Protein AF-A0A521ZGX0-F1 (afdb_monomer)

pLDDT: mean 79.04, std 22.91, range [25.62, 98.75]

Solvent-accessible surface area (backbone atoms only — not comparable to full-atom values): 20876 Å² total; per-residue (Å²): 138,84,86,76,74,76,87,71,76,68,91,82,74,71,76,93,51,68,51,51,74,78,31,37,52,76,46,79,74,46,79,57,93,64,32,36,30,28,35,23,38,34,77,88,78,72,44,68,27,27,38,37,31,60,48,92,57,86,61,98,59,39,65,60,53,45,52,47,30,41,53,42,46,56,61,47,45,72,51,86,49,94,30,42,56,49,48,78,46,64,49,73,35,94,91,36,43,39,35,37,26,67,56,79,70,72,49,34,43,40,58,41,59,72,70,65,60,87,66,53,72,48,55,51,24,45,42,50,16,49,50,24,45,36,49,29,54,35,44,77,69,76,44,63,46,85,53,50,46,44,74,30,32,33,28,30,83,90,66,41,53,25,40,46,70,60,38,44,87,60,75,53,69,65,63,32,52,78,67,70,39,52,75,70,75,78,69,55,90,65,67,66,68,38,59,29,44,44,61,76,68,66,44,89,83,60,62,55,41,40,42,24,11,48,19,41,53,51,44,22,74,73,54,80,43,68,70,40,74,58,100,43,54,69,53,26,50,49,30,46,64,73,55,81,57,81,58,50,44,80,81,31,73,85,51,56,67,72,59,40,53,51,29,56,33,24,58,36,73,53,65,88,64,25,52,91,43,38,51,59,52,16,50,54,28,39,51,50,20,52,54,51,50,53,53,52,53,53,51,53,53,51,53,51,50,55,66,65,66,71,78,69,82,79,82,88,74,94,73,90,80,91,85,86,84,90,89,89,84,91,86,79,86,90,78,89,85,85,83,89,84,85,89,86,83,88,81,89,81,89,135

Secondary structure (DSSP, 8-state):
---PPP-PPPTT---S-SEETTEEEEEEEEE-SSEEEEEEEETTTTEEEEEEEE----STTHHHHHHHHHHHHHHHHT---TTBPPEEEEEEETTEEEEEEE---SEEHHHHHHTTPPPPHHHHHHHHHHHHHHHHHHHHTT---S---GGGEEEETTTEEEE---STTPPPHHHHHHTT--HHHHS-SS--TT--HHHHTTPPP-THHHHHHHHHHHHHHHHSS-SS--SSHHHHHHHHHHPPPPPHHHH-TTS-HHHHHHHHHHT-SSGGGS-SSHHHHHHHHHHHHHHHHHHHHHHHHHHHHHHHTTS----------------------------------------

Structure (mmCIF, N/CA/C/O backbone):
data_AF-A0A521ZGX0-F1
#
_entry.id   AF-A0A521ZGX0-F1
#
loop_
_atom_site.group_PDB
_atom_site.id
_atom_site.type_symbol
_atom_site.label_atom_id
_atom_site.label_alt_id
_atom_site.label_comp_id
_atom_site.label_asym_id
_atom_site.label_entity_id
_atom_site.label_seq_id
_atom_site.pdbx_PDB_ins_code
_atom_site.Cartn_x
_atom_site.Cartn_y
_atom_site.Cartn_z
_atom_site.occupancy
_atom_site.B_iso_or_equiv
_atom_site.auth_seq_id
_atom_site.auth_comp_id
_atom_site.auth_asym_id
_atom_site.auth_atom_id
_atom_site.pdbx_PDB_model_num
ATOM 1 N N . MET A 1 1 ? -9.527 32.530 0.928 1.00 34.41 1 MET A N 1
ATOM 2 C CA . MET A 1 1 ? -9.476 31.788 -0.352 1.00 34.41 1 MET A CA 1
ATOM 3 C C . MET A 1 1 ? -8.017 31.659 -0.756 1.00 34.41 1 MET A C 1
ATOM 5 O O . MET A 1 1 ? -7.506 32.547 -1.420 1.00 34.41 1 MET A O 1
ATOM 9 N N . HIS A 1 2 ? -7.335 30.603 -0.318 1.00 31.91 2 HIS A N 1
ATOM 10 C CA . HIS A 1 2 ? -6.034 30.236 -0.874 1.00 31.91 2 HIS A CA 1
ATOM 11 C C . HIS A 1 2 ? -6.272 29.059 -1.815 1.00 31.91 2 HIS A C 1
ATOM 13 O O . HIS A 1 2 ? -6.503 27.942 -1.369 1.00 31.91 2 HIS A O 1
ATOM 19 N N . LYS A 1 3 ? -6.311 29.340 -3.122 1.00 36.38 3 LYS A N 1
ATOM 20 C CA . LYS A 1 3 ? -6.054 28.321 -4.139 1.00 36.38 3 LYS A CA 1
ATOM 21 C C . LYS A 1 3 ? -4.552 28.067 -4.086 1.00 36.38 3 LYS A C 1
ATOM 23 O O . LYS A 1 3 ? -3.789 28.846 -4.641 1.00 36.38 3 LYS A O 1
ATOM 28 N N . THR A 1 4 ? -4.137 27.064 -3.331 1.00 36.84 4 THR A N 1
ATOM 29 C CA . THR A 1 4 ? -2.785 26.517 -3.427 1.00 36.84 4 THR A CA 1
ATOM 30 C C . THR A 1 4 ? -2.778 25.551 -4.599 1.00 36.84 4 THR A C 1
ATOM 32 O O . THR A 1 4 ? -3.573 24.615 -4.637 1.00 36.84 4 THR A O 1
ATOM 35 N N . GLU A 1 5 ? -1.963 25.887 -5.592 1.00 36.16 5 GLU A N 1
ATOM 36 C CA . GLU A 1 5 ? -1.770 25.152 -6.837 1.00 36.16 5 GLU A CA 1
ATOM 37 C C . GLU A 1 5 ? -1.415 23.684 -6.557 1.00 36.16 5 GLU A C 1
ATOM 39 O O . GLU A 1 5 ? -0.665 23.383 -5.625 1.00 36.16 5 GLU A O 1
ATOM 44 N N . GLU A 1 6 ? -1.967 22.773 -7.369 1.00 39.78 6 GLU A N 1
ATOM 45 C CA . GLU A 1 6 ? -1.433 21.415 -7.507 1.00 39.78 6 GLU A CA 1
ATOM 46 C C . GLU A 1 6 ? 0.085 21.510 -7.723 1.00 39.78 6 GLU A C 1
ATOM 48 O O . GLU A 1 6 ? 0.530 22.432 -8.414 1.00 39.78 6 GLU A O 1
ATOM 53 N N . PRO A 1 7 ? 0.904 20.597 -7.173 1.00 36.28 7 PRO A N 1
ATOM 54 C CA . PRO A 1 7 ? 2.322 20.595 -7.490 1.00 36.28 7 PRO A CA 1
ATOM 55 C C . PRO A 1 7 ? 2.462 20.352 -8.995 1.00 36.28 7 PRO A C 1
ATOM 57 O O . PRO A 1 7 ? 2.262 19.236 -9.476 1.00 36.28 7 PRO A O 1
ATOM 60 N N . ALA A 1 8 ? 2.756 21.418 -9.739 1.00 42.50 8 ALA A N 1
ATOM 61 C CA . ALA A 1 8 ? 3.063 21.335 -11.152 1.00 42.50 8 ALA A CA 1
ATOM 62 C C . ALA A 1 8 ? 4.236 20.363 -11.324 1.00 42.50 8 ALA A C 1
ATOM 64 O O . ALA A 1 8 ? 5.242 20.461 -10.615 1.00 42.50 8 ALA A O 1
ATOM 65 N N . LEU A 1 9 ? 4.086 19.404 -12.241 1.00 43.91 9 LEU A N 1
ATOM 66 C CA . LEU A 1 9 ? 5.196 18.568 -12.687 1.00 43.91 9 LEU A CA 1
ATOM 67 C C . LEU A 1 9 ? 6.339 19.494 -13.124 1.00 43.91 9 LEU A C 1
ATOM 69 O O . LEU A 1 9 ? 6.108 20.441 -13.876 1.00 43.91 9 LEU A O 1
ATOM 73 N N . ASP A 1 10 ? 7.546 19.237 -12.618 1.00 41.59 10 ASP A N 1
ATOM 74 C CA . ASP A 1 10 ? 8.741 20.008 -12.956 1.00 41.59 10 ASP A CA 1
ATOM 75 C C . ASP A 1 10 ? 8.907 20.055 -14.493 1.00 41.59 10 ASP A C 1
ATOM 77 O O . ASP A 1 10 ? 9.036 18.995 -15.119 1.00 41.59 10 ASP A O 1
ATOM 81 N N . PRO A 1 11 ? 8.896 21.248 -15.122 1.00 40.09 11 PRO A N 1
ATOM 82 C CA . PRO A 1 11 ? 8.986 21.405 -16.575 1.00 40.09 11 PRO A CA 1
ATOM 83 C C . PRO A 1 11 ? 10.313 20.908 -17.180 1.00 40.09 11 PRO A C 1
ATOM 85 O O . PRO A 1 11 ? 10.465 20.928 -18.401 1.00 40.09 11 PRO A O 1
ATOM 88 N N . ALA A 1 12 ? 11.270 20.453 -16.365 1.00 44.97 12 ALA A N 1
ATOM 89 C CA . ALA A 1 12 ? 12.548 19.912 -16.817 1.00 44.97 12 ALA A CA 1
ATOM 90 C C . ALA A 1 12 ? 12.533 18.420 -17.218 1.00 44.97 12 ALA A C 1
ATOM 92 O O . ALA A 1 12 ? 13.530 17.944 -17.765 1.00 44.97 12 ALA A O 1
ATOM 93 N N . PHE A 1 13 ? 11.452 17.661 -16.986 1.00 54.31 13 PHE A N 1
ATOM 94 C CA . PHE A 1 13 ? 11.439 16.222 -17.296 1.00 54.31 13 PHE A CA 1
ATOM 95 C C . PHE A 1 13 ? 10.809 15.902 -18.656 1.00 54.31 13 PHE A C 1
ATOM 97 O O . PHE A 1 13 ? 9.618 15.627 -18.792 1.00 54.31 13 PHE A O 1
ATOM 104 N N . VAL A 1 14 ? 11.664 15.921 -19.677 1.00 55.97 14 VAL A N 1
ATOM 105 C CA . VAL A 1 14 ? 11.350 15.493 -21.044 1.00 55.97 14 VAL A CA 1
ATOM 106 C C . VAL A 1 14 ? 11.263 13.966 -21.091 1.00 55.97 14 VAL A C 1
ATOM 108 O O . VAL A 1 14 ? 12.053 13.270 -20.449 1.00 55.97 14 VAL A O 1
ATOM 111 N N . ILE A 1 15 ? 10.312 13.432 -21.860 1.00 60.28 15 ILE A N 1
ATOM 112 C CA . ILE A 1 15 ? 10.281 12.001 -22.166 1.00 60.28 15 ILE A CA 1
ATOM 113 C C . ILE A 1 15 ? 11.593 11.672 -22.903 1.00 60.28 15 ILE A C 1
ATOM 115 O O . ILE A 1 15 ? 11.840 12.239 -23.965 1.00 60.28 15 ILE A O 1
ATOM 119 N N . PRO A 1 16 ? 12.467 10.802 -22.366 1.00 66.19 16 PRO A N 1
ATOM 120 C CA . PRO A 1 16 ? 13.802 10.603 -22.936 1.00 66.19 16 PRO A CA 1
ATOM 121 C C . PRO A 1 16 ? 13.774 9.930 -24.320 1.00 66.19 16 PRO A C 1
ATOM 123 O O . PRO A 1 16 ? 14.785 9.907 -25.015 1.00 66.19 16 PRO A O 1
ATOM 126 N N . THR A 1 17 ? 12.626 9.367 -24.705 1.00 73.06 17 THR A N 1
ATOM 127 C CA . THR A 1 17 ? 12.369 8.676 -25.970 1.00 73.06 17 THR A CA 1
ATOM 128 C C . THR A 1 17 ? 10.877 8.743 -26.294 1.00 73.06 17 THR A C 1
ATOM 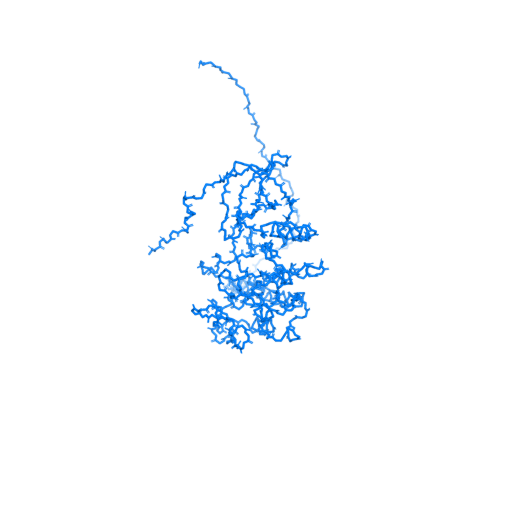130 O O . THR A 1 17 ? 10.051 8.657 -25.393 1.00 73.06 17 THR A O 1
ATOM 133 N N . ASP A 1 18 ? 10.500 8.811 -27.568 1.00 86.31 18 ASP A N 1
ATOM 134 C CA . ASP A 1 18 ? 9.084 8.800 -27.969 1.00 86.31 18 ASP A CA 1
ATOM 135 C C . ASP A 1 18 ? 8.427 7.413 -27.807 1.00 86.31 18 ASP A C 1
ATOM 137 O O . ASP A 1 18 ? 7.207 7.268 -27.917 1.00 86.31 18 ASP A O 1
ATOM 141 N N . ARG A 1 19 ? 9.221 6.355 -27.576 1.00 91.44 19 ARG A N 1
ATOM 142 C CA . ARG A 1 19 ? 8.727 4.976 -27.448 1.00 91.44 19 ARG A CA 1
ATOM 143 C C . ARG A 1 19 ? 9.596 4.092 -26.560 1.00 91.44 19 ARG A C 1
ATOM 145 O O . ARG A 1 19 ? 10.800 4.316 -26.447 1.00 91.44 19 ARG A O 1
ATOM 152 N N . ILE A 1 20 ? 8.985 3.038 -26.024 1.00 91.62 20 ILE A N 1
ATOM 153 C CA . ILE A 1 20 ? 9.672 1.887 -25.425 1.00 91.62 20 ILE A CA 1
ATOM 154 C C . ILE A 1 20 ? 9.053 0.613 -25.996 1.00 91.62 20 ILE A C 1
ATOM 156 O O . ILE A 1 20 ? 7.866 0.337 -25.801 1.00 91.62 20 ILE A O 1
ATOM 160 N N . GLY A 1 21 ? 9.850 -0.171 -26.718 1.00 91.44 21 GLY A N 1
ATOM 161 C CA . GLY A 1 21 ? 9.371 -1.317 -27.476 1.00 91.44 21 GLY A CA 1
ATOM 162 C C . GLY A 1 21 ? 8.288 -0.888 -28.467 1.00 91.44 21 GLY A C 1
ATOM 163 O O . GLY A 1 21 ? 8.526 -0.065 -29.352 1.00 91.44 21 GLY A O 1
ATOM 164 N N . ARG A 1 22 ? 7.078 -1.438 -28.312 1.00 93.31 22 ARG A N 1
ATOM 165 C CA . ARG A 1 22 ? 5.922 -1.064 -29.144 1.00 93.31 22 ARG A CA 1
ATOM 166 C C . ARG A 1 22 ? 5.112 0.118 -28.605 1.00 93.31 22 ARG A C 1
ATOM 168 O O . ARG A 1 22 ? 4.268 0.636 -29.329 1.00 93.31 22 ARG A O 1
ATOM 175 N N . TYR A 1 23 ? 5.334 0.514 -27.356 1.00 96.50 23 TYR A N 1
ATOM 176 C CA . TYR A 1 23 ? 4.506 1.495 -26.663 1.00 96.50 23 TYR A CA 1
ATOM 177 C C . TYR A 1 23 ? 4.960 2.914 -26.989 1.00 96.50 23 TYR A C 1
ATOM 179 O O . TYR A 1 23 ? 6.137 3.238 -26.827 1.00 96.50 23 TYR A O 1
ATOM 187 N N . GLN A 1 24 ? 4.029 3.756 -27.431 1.00 96.00 24 GLN A N 1
ATOM 188 C CA . GLN A 1 24 ? 4.288 5.164 -27.747 1.00 96.00 24 GLN A CA 1
ATOM 189 C C . GLN A 1 24 ? 4.070 6.003 -26.491 1.00 96.00 24 GLN A C 1
ATOM 191 O O . GLN A 1 24 ? 2.954 6.030 -25.978 1.00 96.00 24 GLN A O 1
ATOM 196 N N . LEU A 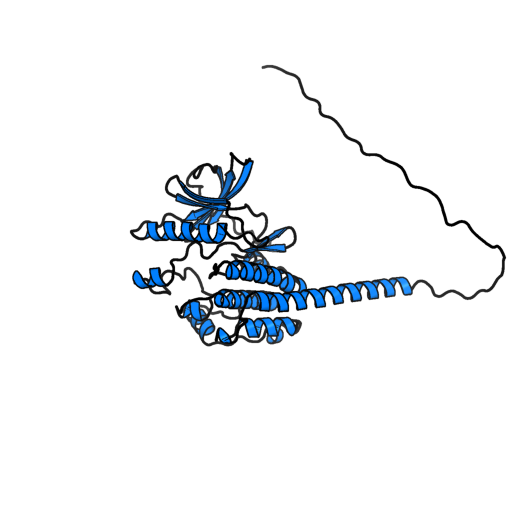1 25 ? 5.112 6.654 -25.974 1.00 94.81 25 LEU A N 1
ATOM 197 C CA . LEU A 1 25 ? 5.022 7.421 -24.730 1.00 94.81 25 LEU A CA 1
ATOM 198 C C . LEU A 1 25 ? 4.338 8.769 -24.990 1.00 94.81 25 LEU A C 1
ATOM 200 O O . LEU A 1 25 ? 4.698 9.487 -25.916 1.00 94.81 25 LEU A O 1
ATOM 204 N N . THR A 1 26 ? 3.351 9.117 -24.167 1.00 92.75 26 THR A N 1
ATOM 205 C CA . THR A 1 26 ? 2.499 10.302 -24.369 1.00 92.75 26 THR A CA 1
ATOM 206 C C . THR A 1 26 ? 2.722 11.368 -23.301 1.00 92.75 26 THR A C 1
ATOM 208 O O . THR A 1 26 ? 2.748 12.556 -23.611 1.00 92.75 26 THR A O 1
ATOM 211 N N . SER A 1 27 ? 2.888 10.973 -22.036 1.00 91.44 27 SER A N 1
ATOM 212 C CA . SER A 1 27 ? 3.157 11.904 -20.933 1.00 91.44 27 SER A CA 1
ATOM 213 C C . SER A 1 27 ? 3.799 11.200 -19.737 1.00 91.44 27 SER A C 1
ATOM 215 O O . SER A 1 27 ? 3.778 9.975 -19.629 1.00 91.44 27 SER A O 1
ATOM 217 N N . VAL A 1 28 ? 4.384 11.971 -18.819 1.00 91.12 28 VAL A N 1
ATOM 218 C CA . VAL A 1 28 ? 4.896 11.456 -17.541 1.00 91.12 28 VAL A CA 1
ATOM 219 C C . VAL A 1 28 ? 3.754 11.435 -16.523 1.00 91.12 28 VAL A C 1
ATOM 221 O O . VAL A 1 28 ? 3.137 12.465 -16.267 1.00 91.12 28 VAL A O 1
ATOM 224 N N . LEU A 1 29 ? 3.482 10.271 -15.930 1.00 88.62 29 LEU A N 1
ATOM 225 C CA . LEU A 1 29 ? 2.493 10.098 -14.855 1.00 88.62 29 LEU A CA 1
ATOM 226 C C . LEU A 1 29 ? 3.117 10.258 -13.466 1.00 88.62 29 LEU A C 1
ATOM 228 O O . LEU A 1 29 ? 2.445 10.675 -12.526 1.00 88.62 29 LEU A O 1
ATOM 232 N N . GLY A 1 30 ? 4.397 9.917 -13.318 1.00 83.50 30 GLY A N 1
ATOM 233 C CA . GLY A 1 30 ? 5.113 10.072 -12.059 1.00 83.50 30 GLY A CA 1
ATOM 234 C C . GLY A 1 30 ? 6.607 9.815 -12.196 1.00 83.50 30 GLY A C 1
ATOM 235 O O . GLY A 1 30 ? 7.043 9.026 -13.030 1.00 83.50 30 GLY A O 1
ATOM 236 N N . HIS A 1 31 ? 7.390 10.469 -11.345 1.00 80.38 31 HIS A N 1
ATOM 237 C CA . HIS A 1 31 ? 8.837 10.309 -11.280 1.00 80.38 31 HIS A CA 1
ATOM 238 C C . HIS A 1 31 ? 9.263 10.124 -9.823 1.00 80.38 31 HIS A C 1
ATOM 240 O O . HIS A 1 31 ? 8.910 10.919 -8.952 1.00 80.38 31 HIS A O 1
ATOM 246 N N . GLY A 1 32 ? 9.991 9.046 -9.548 1.00 70.88 32 GLY A N 1
ATOM 247 C CA . GLY A 1 32 ? 10.611 8.774 -8.256 1.00 70.88 32 GLY A CA 1
ATOM 248 C C . GLY A 1 32 ? 12.122 8.640 -8.398 1.00 70.88 32 GLY A C 1
ATOM 249 O O . GLY A 1 32 ? 12.651 8.672 -9.500 1.00 70.88 32 GLY A O 1
ATOM 250 N N . SER A 1 33 ? 12.827 8.429 -7.286 1.00 66.12 33 SER A N 1
ATOM 251 C CA . SER A 1 33 ? 14.285 8.239 -7.295 1.00 66.12 33 SER A CA 1
ATOM 252 C C . SER A 1 33 ? 14.723 7.031 -8.131 1.00 66.12 33 SER A C 1
ATOM 254 O O . SER A 1 33 ? 15.705 7.104 -8.865 1.00 66.12 33 SER A O 1
ATOM 256 N N . MET A 1 34 ? 13.982 5.924 -8.039 1.00 71.38 34 MET A N 1
ATOM 257 C CA . MET A 1 34 ? 14.344 4.645 -8.661 1.00 71.38 34 MET A CA 1
ATOM 258 C C . MET A 1 34 ? 13.653 4.378 -9.997 1.00 71.38 34 MET A C 1
ATOM 260 O O . MET A 1 34 ? 14.155 3.583 -10.786 1.00 71.38 34 MET A O 1
ATOM 264 N N . ALA A 1 35 ? 12.496 4.987 -10.243 1.00 80.56 35 ALA A N 1
ATOM 265 C CA . ALA A 1 35 ? 11.659 4.640 -11.381 1.00 80.56 35 ALA A CA 1
ATOM 266 C C . ALA A 1 35 ? 10.853 5.833 -11.887 1.00 80.56 35 ALA A C 1
ATOM 268 O O . ALA A 1 35 ? 10.471 6.713 -11.112 1.00 80.56 35 ALA A O 1
ATOM 269 N N . SER A 1 36 ? 10.538 5.793 -13.175 1.00 86.94 36 SER A N 1
ATOM 270 C CA . SER A 1 36 ? 9.614 6.706 -13.840 1.00 86.94 36 SER A CA 1
ATOM 271 C C . SER A 1 36 ? 8.402 5.934 -14.346 1.00 86.94 36 SER A C 1
ATOM 273 O O . SER A 1 36 ? 8.508 4.760 -14.697 1.00 86.94 36 SER A O 1
ATOM 275 N N . VAL A 1 37 ? 7.240 6.581 -14.362 1.00 90.94 37 VAL A N 1
ATOM 276 C CA . VAL A 1 37 ? 5.988 6.031 -14.885 1.00 90.94 37 VAL A CA 1
ATOM 277 C C . VAL A 1 37 ? 5.457 6.976 -15.952 1.00 90.94 37 VAL A C 1
ATOM 279 O O . VAL A 1 37 ? 5.307 8.173 -15.709 1.00 90.94 37 VAL A O 1
ATOM 282 N N . TYR A 1 38 ? 5.147 6.427 -17.119 1.00 94.06 38 TYR A N 1
ATOM 283 C CA . TYR A 1 38 ? 4.672 7.150 -18.292 1.00 94.06 38 TYR A CA 1
ATOM 284 C C . TYR A 1 38 ? 3.288 6.650 -18.697 1.00 94.06 38 TYR A C 1
ATOM 286 O O . TYR A 1 38 ? 3.004 5.457 -18.589 1.00 94.06 38 TYR A O 1
ATOM 294 N N . LEU A 1 39 ? 2.443 7.547 -19.193 1.00 95.88 39 LEU A N 1
ATOM 295 C CA . LEU A 1 39 ? 1.285 7.189 -19.999 1.00 95.88 39 LEU A CA 1
ATOM 296 C C . LEU A 1 39 ? 1.797 6.834 -21.388 1.00 95.88 39 LEU A C 1
ATOM 298 O O . LEU A 1 39 ? 2.613 7.570 -21.948 1.00 95.88 39 LEU A O 1
ATOM 302 N N . ALA A 1 40 ? 1.323 5.727 -21.937 1.00 96.81 40 ALA A N 1
ATOM 303 C CA . ALA A 1 40 ? 1.670 5.308 -23.280 1.00 96.81 40 ALA A CA 1
ATOM 304 C C . ALA A 1 40 ? 0.478 4.677 -23.992 1.00 96.81 40 ALA A C 1
ATOM 306 O O . ALA A 1 40 ? -0.430 4.151 -23.352 1.00 96.81 40 ALA A O 1
ATOM 307 N N . HIS A 1 41 ? 0.533 4.658 -25.316 1.00 97.56 41 HIS A N 1
ATOM 308 C CA . HIS A 1 41 ? -0.440 3.984 -26.162 1.00 97.56 41 HIS A CA 1
ATOM 309 C C . HIS A 1 41 ? 0.141 2.669 -26.710 1.00 97.56 41 HIS A C 1
ATOM 311 O O . HIS A 1 41 ? 1.265 2.647 -27.223 1.00 97.56 41 HIS A O 1
ATOM 317 N N . ASP A 1 42 ? -0.606 1.564 -26.591 1.00 97.25 42 ASP A N 1
ATOM 318 C CA . ASP A 1 42 ? -0.305 0.273 -27.225 1.00 97.25 42 ASP A CA 1
ATOM 319 C C . ASP A 1 42 ? -0.995 0.208 -28.601 1.00 97.25 42 ASP A C 1
ATOM 321 O O . ASP A 1 42 ? -2.193 -0.081 -28.654 1.00 97.25 42 ASP A O 1
ATOM 325 N N . PRO A 1 43 ? -0.275 0.421 -29.721 1.00 95.75 43 PRO A N 1
ATOM 326 C CA . PRO A 1 43 ? -0.885 0.486 -31.050 1.00 95.75 43 PRO A CA 1
ATOM 327 C C . PRO A 1 43 ? -1.385 -0.873 -31.559 1.00 95.75 43 PRO A C 1
ATOM 329 O O . PRO A 1 43 ? -2.102 -0.927 -32.553 1.00 95.75 43 PRO A O 1
ATOM 332 N N . VAL A 1 44 ? -0.990 -1.984 -30.922 1.00 95.50 44 VAL A N 1
ATOM 333 C CA . VAL A 1 44 ? -1.434 -3.332 -31.320 1.00 95.50 44 VAL A CA 1
ATOM 334 C C . VAL A 1 44 ? -2.810 -3.645 -30.742 1.00 95.50 44 VAL A C 1
ATOM 336 O O . VAL A 1 44 ? -3.628 -4.277 -31.405 1.00 95.50 44 VAL A O 1
ATOM 339 N N . LEU A 1 45 ? -3.052 -3.226 -29.499 1.00 95.69 45 LEU A N 1
ATOM 340 C CA . LEU A 1 45 ? -4.308 -3.468 -28.785 1.00 95.69 45 LEU A CA 1
ATOM 341 C C . LEU A 1 45 ? -5.230 -2.242 -28.749 1.00 95.69 45 LEU A C 1
ATOM 343 O O . LEU A 1 45 ? -6.314 -2.348 -28.181 1.00 95.69 45 LEU A O 1
ATOM 347 N N . ASP A 1 46 ? -4.791 -1.122 -29.327 1.00 96.31 46 ASP A N 1
ATOM 348 C CA . ASP A 1 46 ? -5.498 0.161 -29.390 1.00 96.31 46 ASP A CA 1
ATOM 349 C C . ASP A 1 46 ? -6.018 0.611 -28.016 1.00 96.31 46 ASP A C 1
ATOM 351 O O . ASP A 1 46 ? -7.217 0.749 -27.768 1.00 96.31 46 ASP A O 1
ATOM 355 N N . ARG A 1 47 ? -5.093 0.747 -27.058 1.00 96.62 47 ARG A N 1
ATOM 356 C CA . ARG A 1 47 ? -5.423 1.126 -25.677 1.00 96.62 47 ARG A CA 1
ATOM 357 C C . ARG A 1 47 ? -4.298 1.876 -24.987 1.00 96.62 47 ARG A C 1
ATOM 359 O O . ARG A 1 47 ? -3.122 1.643 -25.264 1.00 96.62 47 ARG A O 1
ATOM 366 N N . ASP A 1 48 ? -4.673 2.663 -23.991 1.00 97.69 48 ASP A N 1
ATOM 367 C CA . ASP A 1 48 ? -3.720 3.319 -23.106 1.00 97.69 48 ASP A CA 1
ATOM 368 C C . ASP A 1 48 ? -3.230 2.376 -22.000 1.00 97.69 48 ASP A C 1
ATOM 370 O O . ASP A 1 48 ? -3.972 1.554 -21.448 1.00 97.69 48 ASP A O 1
ATOM 374 N N . VAL A 1 49 ? -1.948 2.505 -21.672 1.00 97.50 49 VAL A N 1
ATOM 375 C CA . VAL A 1 49 ? -1.236 1.731 -20.655 1.00 97.50 49 VAL A CA 1
ATOM 376 C C . VAL A 1 49 ? -0.328 2.645 -19.837 1.00 97.50 49 VAL A C 1
ATOM 378 O O . VAL A 1 49 ? 0.087 3.712 -20.288 1.00 97.50 49 VAL A O 1
ATOM 381 N N . ALA A 1 50 ? 0.013 2.212 -18.627 1.00 96.00 50 ALA A N 1
ATOM 382 C CA . ALA A 1 50 ? 1.097 2.816 -17.866 1.00 96.00 50 ALA A CA 1
ATOM 383 C C . ALA A 1 50 ? 2.384 2.010 -18.087 1.00 96.00 50 ALA A C 1
ATOM 385 O O . ALA A 1 50 ? 2.390 0.788 -17.924 1.00 96.00 50 ALA A O 1
ATOM 386 N N . ILE A 1 51 ? 3.475 2.689 -18.440 1.00 94.94 51 ILE A N 1
ATOM 387 C CA . ILE A 1 51 ? 4.809 2.102 -18.593 1.00 94.94 51 ILE A CA 1
ATOM 388 C C . ILE A 1 51 ? 5.676 2.563 -17.434 1.00 94.94 51 ILE A C 1
ATOM 390 O O . ILE A 1 51 ? 5.981 3.747 -17.319 1.00 94.94 51 ILE A O 1
ATOM 394 N N . LYS A 1 52 ? 6.096 1.629 -16.583 1.00 92.00 52 LYS A N 1
ATOM 395 C CA . LYS A 1 52 ? 7.073 1.891 -15.525 1.00 92.00 52 LYS A CA 1
ATOM 396 C C . LYS A 1 52 ? 8.457 1.457 -15.981 1.00 92.00 52 LYS A C 1
ATOM 398 O O . LYS A 1 52 ? 8.612 0.325 -16.430 1.00 92.00 52 LYS A O 1
ATOM 403 N N . THR A 1 53 ? 9.454 2.316 -15.822 1.00 89.56 53 THR A N 1
ATOM 404 C CA . THR A 1 53 ? 10.864 2.017 -16.101 1.00 89.56 53 THR A CA 1
ATOM 405 C C . THR A 1 53 ? 11.724 2.304 -14.886 1.00 89.56 53 THR A C 1
ATOM 407 O O . THR A 1 53 ? 11.383 3.153 -14.062 1.00 89.56 53 THR A O 1
ATOM 410 N N . LEU A 1 54 ? 12.858 1.617 -14.774 1.00 83.44 54 LEU A N 1
ATOM 411 C CA . LEU A 1 54 ? 13.903 2.035 -13.845 1.00 83.44 54 LEU A CA 1
ATOM 412 C C . LEU A 1 54 ? 14.609 3.277 -14.392 1.00 83.44 54 LEU A C 1
ATOM 414 O O . LEU A 1 54 ? 14.892 3.369 -15.589 1.00 83.44 54 LEU A O 1
ATOM 418 N N . ASN A 1 55 ? 14.923 4.217 -13.506 1.00 75.12 55 ASN A N 1
ATOM 419 C CA . ASN A 1 55 ? 15.783 5.332 -13.872 1.00 75.12 55 ASN A CA 1
ATOM 420 C C . ASN A 1 55 ? 17.199 4.801 -14.157 1.00 75.12 55 ASN A C 1
ATOM 422 O O . ASN A 1 55 ? 17.641 3.881 -13.461 1.00 75.12 55 ASN A O 1
ATOM 426 N N . PRO A 1 56 ? 17.936 5.371 -15.127 1.00 64.06 56 PRO A N 1
ATOM 427 C CA . PRO A 1 56 ? 19.300 4.948 -15.424 1.00 64.06 56 PRO A CA 1
ATOM 428 C C . PRO A 1 56 ? 20.223 5.214 -14.223 1.00 64.06 56 PRO A C 1
ATOM 430 O O . PRO A 1 56 ? 20.751 6.307 -14.039 1.00 64.06 56 PRO A O 1
ATOM 433 N N . GLY A 1 57 ? 20.409 4.207 -13.374 1.00 58.69 57 GLY A N 1
ATOM 434 C CA . GLY A 1 57 ? 21.377 4.225 -12.286 1.00 58.69 57 GLY A CA 1
ATOM 435 C C . GLY A 1 57 ? 22.676 3.619 -12.786 1.00 58.69 57 GLY A C 1
ATOM 436 O O . GLY A 1 57 ? 22.866 2.412 -12.682 1.00 58.69 57 GLY A O 1
ATOM 437 N N . GLY A 1 58 ? 23.553 4.424 -13.387 1.00 55.53 58 GLY A N 1
ATOM 438 C CA . GLY A 1 58 ? 24.864 3.942 -13.826 1.00 55.53 58 GLY A CA 1
ATOM 439 C C . GLY A 1 58 ? 25.606 3.229 -12.687 1.00 55.53 58 GLY A C 1
ATOM 440 O O . GLY A 1 58 ? 25.632 3.711 -11.557 1.00 55.53 58 GLY A O 1
ATOM 441 N N . GLY A 1 59 ? 26.202 2.067 -12.965 1.00 64.88 59 GLY A N 1
ATOM 442 C CA . GLY A 1 59 ? 26.979 1.318 -11.975 1.00 64.88 59 GLY A CA 1
ATOM 443 C C . GLY A 1 59 ? 26.989 -0.190 -12.211 1.00 64.88 59 GLY A C 1
ATOM 444 O O . GLY A 1 59 ? 26.176 -0.731 -12.955 1.00 64.88 59 GLY A O 1
ATOM 445 N N . LYS A 1 60 ? 27.905 -0.893 -11.533 1.00 64.19 60 LYS A N 1
ATOM 446 C CA . LYS A 1 60 ? 28.084 -2.353 -11.671 1.00 64.19 60 LYS A CA 1
ATOM 447 C C . LYS A 1 60 ? 26.863 -3.177 -11.230 1.00 64.19 60 LYS A C 1
ATOM 449 O O . LYS A 1 60 ? 26.765 -4.340 -11.599 1.00 64.19 60 LYS A O 1
ATOM 454 N N . LEU A 1 61 ? 25.951 -2.588 -10.449 1.00 66.75 61 LEU A N 1
ATOM 455 C CA . LEU A 1 61 ? 24.774 -3.265 -9.890 1.00 66.75 61 LEU A CA 1
ATOM 456 C C . LEU A 1 61 ? 23.481 -3.020 -10.687 1.00 66.75 61 LEU A C 1
ATOM 458 O O . LEU A 1 61 ? 22.467 -3.629 -10.362 1.00 66.75 61 LEU A O 1
ATOM 462 N N . ALA A 1 62 ? 23.496 -2.175 -11.725 1.00 72.44 62 ALA A N 1
ATOM 463 C CA . ALA A 1 62 ? 22.296 -1.802 -12.484 1.00 72.44 62 ALA A CA 1
ATOM 464 C C . ALA A 1 62 ? 21.529 -3.023 -13.023 1.00 72.44 62 ALA A C 1
ATOM 466 O O . ALA A 1 62 ? 20.314 -3.123 -12.861 1.00 72.44 62 ALA A O 1
ATOM 467 N N . HIS A 1 63 ? 22.250 -4.011 -13.561 1.00 77.19 63 HIS A N 1
ATOM 468 C CA . HIS A 1 63 ? 21.652 -5.241 -14.081 1.00 77.19 63 HIS A CA 1
ATOM 469 C C . HIS A 1 63 ? 20.902 -6.058 -13.021 1.00 77.19 63 HIS A C 1
ATOM 471 O O . HIS A 1 63 ? 19.859 -6.627 -13.332 1.00 77.19 63 HIS A O 1
ATOM 477 N N . LEU A 1 64 ? 21.366 -6.070 -11.766 1.00 74.56 64 LEU A N 1
ATOM 478 C CA . LEU A 1 64 ? 20.672 -6.772 -10.681 1.00 74.56 64 LEU A CA 1
ATOM 479 C C . LEU A 1 64 ? 19.343 -6.094 -10.336 1.00 74.56 64 LEU A C 1
ATOM 481 O O . LEU A 1 64 ? 18.361 -6.774 -10.042 1.00 74.56 64 LEU A O 1
ATOM 485 N N . PHE A 1 65 ? 19.283 -4.760 -10.384 1.00 75.50 65 PHE A N 1
ATOM 486 C CA . PHE A 1 65 ? 18.023 -4.036 -10.202 1.00 75.50 65 PHE A CA 1
ATOM 487 C C . PHE A 1 65 ? 17.051 -4.317 -11.350 1.00 75.50 65 PHE A C 1
ATOM 489 O O . PHE A 1 65 ? 15.883 -4.588 -11.091 1.00 75.50 65 PHE A O 1
ATOM 496 N N . GLU A 1 66 ? 17.525 -4.328 -12.599 1.00 82.38 66 GLU A N 1
ATOM 497 C CA . GLU A 1 66 ? 16.699 -4.667 -13.767 1.00 82.38 66 GLU A CA 1
ATOM 498 C C . GLU A 1 66 ? 16.132 -6.090 -13.700 1.00 82.38 66 GLU A C 1
ATOM 500 O O . GLU A 1 66 ? 14.957 -6.308 -13.997 1.00 82.38 66 GLU A O 1
ATOM 505 N N . GLU A 1 67 ? 16.955 -7.071 -13.327 1.00 82.12 67 GLU A N 1
ATOM 506 C CA . GLU A 1 67 ? 16.522 -8.465 -13.209 1.00 82.12 67 GLU A CA 1
ATOM 507 C C . GLU A 1 67 ? 15.491 -8.644 -12.098 1.00 82.12 67 GLU A C 1
ATOM 509 O O . GLU A 1 67 ? 14.467 -9.293 -12.317 1.00 82.12 67 GLU A O 1
ATOM 514 N N . ASN A 1 68 ? 15.711 -8.029 -10.934 1.00 78.69 68 ASN A N 1
ATOM 515 C CA . ASN A 1 68 ? 14.743 -8.062 -9.840 1.00 78.69 68 ASN A CA 1
ATOM 516 C C . ASN A 1 68 ? 13.436 -7.360 -10.218 1.00 78.69 68 ASN A C 1
ATOM 518 O O . ASN A 1 68 ? 12.367 -7.919 -9.986 1.00 78.69 68 ASN A O 1
ATOM 522 N N . PHE A 1 69 ? 13.516 -6.210 -10.888 1.00 84.12 69 PHE A N 1
ATOM 523 C CA . PHE A 1 69 ? 12.356 -5.474 -11.386 1.00 84.12 69 PHE A CA 1
ATOM 524 C C . PHE A 1 69 ? 11.489 -6.330 -12.320 1.00 84.12 69 PHE A C 1
ATOM 526 O O . PHE A 1 69 ? 10.274 -6.416 -12.141 1.00 84.12 69 PHE A O 1
ATOM 533 N N . ILE A 1 70 ? 12.104 -7.054 -13.261 1.00 86.94 70 ILE A N 1
ATOM 534 C CA . ILE A 1 70 ? 11.384 -7.967 -14.164 1.00 86.94 70 ILE A CA 1
ATOM 535 C C . ILE A 1 70 ? 10.863 -9.207 -13.421 1.00 86.94 70 ILE A C 1
ATOM 537 O O . ILE A 1 70 ? 9.740 -9.651 -13.670 1.00 86.94 70 ILE A O 1
ATOM 541 N N . ASN A 1 71 ? 11.651 -9.797 -12.520 1.00 84.31 71 ASN A N 1
ATOM 542 C CA . ASN A 1 71 ? 11.246 -10.993 -11.778 1.00 84.31 71 ASN A CA 1
ATOM 543 C C . ASN A 1 71 ? 10.060 -10.724 -10.856 1.00 84.31 71 ASN A C 1
ATOM 545 O O . ASN A 1 71 ? 9.150 -11.551 -10.761 1.00 84.31 71 ASN A O 1
ATOM 549 N N . GLU A 1 72 ? 10.030 -9.562 -10.222 1.00 81.25 72 GLU A N 1
ATOM 550 C CA . GLU A 1 72 ? 8.917 -9.186 -9.373 1.00 81.25 72 GLU A CA 1
ATOM 551 C C . GLU A 1 72 ? 7.669 -8.845 -10.195 1.00 81.25 72 GLU A C 1
ATOM 553 O O . GLU A 1 72 ? 6.576 -9.316 -9.876 1.00 81.25 72 GLU A O 1
ATOM 558 N N . ALA A 1 73 ? 7.833 -8.171 -11.338 1.00 88.06 73 ALA A N 1
ATOM 559 C CA . ALA A 1 73 ? 6.742 -7.977 -12.288 1.00 88.06 73 ALA A CA 1
ATOM 560 C C . ALA A 1 73 ? 6.117 -9.309 -12.723 1.00 88.06 73 ALA A C 1
ATOM 562 O O . ALA A 1 73 ? 4.898 -9.441 -12.766 1.00 88.06 73 ALA A O 1
ATOM 563 N N . ARG A 1 74 ? 6.935 -10.338 -12.983 1.00 87.69 74 ARG A N 1
ATOM 564 C CA . ARG A 1 74 ? 6.450 -11.691 -13.309 1.00 87.69 74 ARG A CA 1
ATOM 565 C C . ARG A 1 74 ? 5.696 -12.342 -12.155 1.00 87.69 74 ARG A C 1
ATOM 567 O O . ARG A 1 74 ? 4.778 -13.119 -12.409 1.00 87.69 74 ARG A O 1
ATOM 574 N N . ALA A 1 75 ? 6.092 -12.087 -10.908 1.00 86.50 75 ALA A N 1
ATOM 575 C CA . ALA A 1 75 ? 5.375 -12.601 -9.745 1.00 86.50 75 ALA A CA 1
ATOM 576 C C . ALA A 1 75 ? 3.971 -11.998 -9.647 1.00 86.50 75 ALA A C 1
ATOM 578 O O . ALA A 1 75 ? 2.998 -12.720 -9.440 1.00 86.50 75 ALA A O 1
ATOM 579 N N . VAL A 1 76 ? 3.874 -10.695 -9.892 1.00 88.75 76 VAL A N 1
ATOM 580 C CA . VAL A 1 76 ? 2.632 -9.922 -9.820 1.00 88.75 76 VAL A CA 1
ATOM 581 C C . VAL A 1 76 ? 1.739 -10.164 -11.035 1.00 88.75 76 VAL A C 1
ATOM 583 O O . VAL A 1 76 ? 0.529 -10.248 -10.881 1.00 88.75 76 VAL A O 1
ATOM 586 N N . ALA A 1 77 ? 2.305 -10.371 -12.226 1.00 90.50 77 ALA A N 1
ATOM 587 C CA . ALA A 1 77 ? 1.554 -10.667 -13.450 1.00 90.50 77 ALA A CA 1
ATOM 588 C C . ALA A 1 77 ? 0.732 -11.966 -13.371 1.00 90.50 77 ALA A C 1
ATOM 590 O O . ALA A 1 77 ? -0.213 -12.150 -14.134 1.00 90.50 77 ALA A O 1
ATOM 591 N N . ARG A 1 78 ? 1.070 -12.874 -12.443 1.00 89.44 78 ARG A N 1
ATOM 592 C CA . ARG A 1 78 ? 0.272 -14.080 -12.163 1.00 89.44 78 ARG A CA 1
ATOM 593 C C . ARG A 1 78 ? -0.965 -13.795 -11.311 1.00 89.44 78 ARG A C 1
ATOM 595 O O . ARG A 1 78 ? -1.846 -14.647 -11.227 1.00 89.44 78 ARG A O 1
ATOM 602 N N . LEU A 1 79 ? -1.029 -12.634 -10.665 1.00 92.56 79 LEU A N 1
ATOM 603 C CA . LEU A 1 79 ? -2.148 -12.242 -9.823 1.00 92.56 79 LEU A CA 1
ATOM 604 C C . LEU A 1 79 ? -3.256 -11.649 -10.692 1.00 92.56 79 LEU A C 1
ATOM 606 O O . LEU A 1 79 ? -3.045 -10.678 -11.413 1.00 92.56 79 LEU A O 1
ATOM 610 N N . ASN A 1 80 ? -4.463 -12.201 -10.579 1.00 92.94 80 ASN A N 1
ATOM 611 C CA . ASN A 1 80 ? -5.652 -11.639 -11.208 1.00 92.94 80 ASN A CA 1
ATOM 612 C C . ASN A 1 80 ? -6.710 -11.371 -10.137 1.00 92.94 80 ASN A C 1
ATOM 614 O O . ASN A 1 80 ? -7.467 -12.263 -9.746 1.00 92.94 80 ASN A O 1
ATOM 618 N N . TYR A 1 81 ? -6.737 -10.136 -9.638 1.00 96.00 81 TYR A N 1
ATOM 619 C CA . TYR A 1 81 ? -7.664 -9.724 -8.592 1.00 96.00 81 TYR A CA 1
ATOM 620 C C . TYR A 1 81 ? -8.150 -8.284 -8.814 1.00 96.00 81 TYR A C 1
ATOM 622 O O . TYR A 1 81 ? -7.333 -7.417 -9.124 1.00 96.00 81 TYR A O 1
ATOM 630 N N . PRO A 1 82 ? -9.445 -7.965 -8.599 1.00 93.88 82 PRO A N 1
ATOM 631 C CA . PRO A 1 82 ? -10.004 -6.646 -8.924 1.00 93.88 82 PRO A CA 1
ATOM 632 C C . PRO A 1 82 ? -9.288 -5.449 -8.280 1.00 93.88 82 PRO A C 1
ATOM 634 O O . PRO A 1 82 ? -9.294 -4.349 -8.833 1.00 93.88 82 PRO A O 1
ATOM 637 N N . ASN A 1 83 ? -8.703 -5.660 -7.100 1.00 96.75 83 ASN A N 1
ATOM 638 C CA . ASN A 1 83 ? -8.032 -4.640 -6.295 1.00 96.75 83 ASN A CA 1
ATOM 639 C C . ASN A 1 83 ? -6.496 -4.722 -6.373 1.00 96.75 83 ASN A C 1
ATOM 641 O O . ASN A 1 83 ? -5.818 -4.133 -5.537 1.00 96.75 83 ASN A O 1
ATOM 645 N N . ILE A 1 84 ? -5.948 -5.433 -7.361 1.00 96.12 84 ILE A N 1
ATOM 646 C CA . ILE A 1 84 ? -4.521 -5.449 -7.708 1.00 96.12 84 ILE A CA 1
ATOM 647 C C . ILE A 1 84 ? -4.377 -4.872 -9.123 1.00 96.12 84 ILE A C 1
ATOM 649 O O . ILE A 1 84 ? -5.301 -4.979 -9.938 1.00 96.12 84 ILE A O 1
ATOM 653 N N . VAL A 1 85 ? -3.268 -4.186 -9.392 1.00 94.81 85 VAL A N 1
ATOM 654 C CA . VAL A 1 85 ? -2.935 -3.715 -10.741 1.00 94.81 85 VAL A CA 1
ATOM 655 C C . VAL A 1 85 ? -2.610 -4.885 -11.667 1.00 94.81 85 VAL A C 1
ATOM 657 O O . VAL A 1 85 ? -1.898 -5.817 -11.305 1.00 94.81 85 VAL A O 1
ATOM 660 N N . THR A 1 86 ? -3.127 -4.824 -12.883 1.00 94.00 86 THR A N 1
ATOM 661 C CA . THR A 1 86 ? -2.902 -5.823 -13.920 1.00 94.00 86 THR A CA 1
ATOM 662 C C . THR A 1 86 ? -1.627 -5.480 -14.668 1.00 94.00 86 THR A C 1
ATOM 664 O O . THR A 1 86 ? -1.538 -4.419 -15.288 1.00 94.00 86 THR A O 1
ATOM 667 N N . ILE A 1 87 ? -0.657 -6.390 -14.641 1.00 94.50 87 ILE A N 1
ATOM 668 C CA . ILE A 1 87 ? 0.548 -6.304 -15.466 1.00 94.50 87 ILE A CA 1
ATOM 669 C C . ILE A 1 87 ? 0.286 -7.046 -16.772 1.00 94.50 87 ILE A C 1
ATOM 671 O O . ILE A 1 87 ? -0.104 -8.211 -16.766 1.00 94.50 87 ILE A O 1
ATOM 675 N N . PHE A 1 88 ? 0.501 -6.363 -17.891 1.00 93.69 88 PHE A N 1
ATOM 676 C CA . PHE A 1 88 ? 0.356 -6.939 -19.224 1.00 93.69 88 PHE A CA 1
ATOM 677 C C . PHE A 1 88 ? 1.663 -7.537 -19.727 1.00 93.69 88 PHE A C 1
ATOM 679 O O . PHE A 1 88 ? 1.654 -8.602 -20.336 1.00 93.69 88 PHE A O 1
ATOM 686 N N . GLU A 1 89 ? 2.777 -6.847 -19.487 1.00 92.56 89 GLU A N 1
ATOM 687 C CA . GLU A 1 89 ? 4.078 -7.225 -20.027 1.00 92.56 89 GLU A CA 1
ATOM 688 C C . GLU A 1 89 ? 5.206 -6.697 -19.137 1.00 92.56 89 GLU A C 1
ATOM 690 O O . GLU A 1 89 ? 5.071 -5.658 -18.493 1.00 92.56 89 GLU A O 1
ATOM 695 N N . ALA A 1 90 ? 6.330 -7.409 -19.107 1.00 91.81 90 ALA A N 1
ATOM 696 C CA . ALA A 1 90 ? 7.576 -6.925 -18.528 1.00 91.81 90 ALA A CA 1
ATOM 697 C C . ALA A 1 90 ? 8.751 -7.412 -19.378 1.00 91.81 90 ALA A C 1
ATOM 699 O O . ALA A 1 90 ? 8.798 -8.584 -19.762 1.00 91.81 90 ALA A O 1
ATOM 700 N N . GLY A 1 91 ? 9.709 -6.534 -19.659 1.00 91.50 91 GLY A N 1
ATOM 701 C CA . GLY A 1 91 ? 10.800 -6.850 -20.574 1.00 91.50 91 GLY A CA 1
ATOM 702 C C . GLY A 1 91 ? 11.906 -5.805 -20.597 1.00 91.50 91 GLY A C 1
ATOM 703 O O . GLY A 1 91 ? 11.968 -4.923 -19.743 1.00 91.50 91 GLY A O 1
ATOM 704 N N . LYS A 1 92 ? 12.796 -5.932 -21.586 1.00 91.06 92 LYS A N 1
ATOM 705 C CA . LYS A 1 92 ? 13.839 -4.946 -21.887 1.00 91.06 92 LYS A CA 1
ATOM 706 C C . LYS A 1 92 ? 13.696 -4.480 -23.333 1.00 91.06 92 LYS A C 1
ATOM 708 O O . LYS A 1 92 ? 13.605 -5.320 -24.225 1.00 91.06 92 LYS A O 1
ATOM 713 N N . ALA A 1 93 ? 13.676 -3.172 -23.559 1.00 90.31 93 ALA A N 1
ATOM 714 C CA . ALA A 1 93 ? 13.615 -2.564 -24.886 1.00 90.31 93 ALA A CA 1
ATOM 715 C C . ALA A 1 93 ? 14.266 -1.179 -24.854 1.00 90.31 93 ALA A C 1
ATOM 717 O O . ALA A 1 93 ? 14.188 -0.493 -23.839 1.00 90.31 93 ALA A O 1
ATOM 718 N N . ASP A 1 94 ? 14.927 -0.789 -25.945 1.00 86.12 94 ASP A N 1
ATOM 719 C CA . ASP A 1 94 ? 15.512 0.552 -26.117 1.00 86.12 94 ASP A CA 1
ATOM 720 C C . ASP A 1 94 ? 16.454 0.986 -24.974 1.00 86.12 94 ASP A C 1
ATOM 722 O O . ASP A 1 94 ? 16.570 2.162 -24.652 1.00 86.12 94 ASP A O 1
ATOM 726 N N . GLY A 1 95 ? 17.128 0.019 -24.338 1.00 83.19 95 GLY A N 1
ATOM 727 C CA . GLY A 1 95 ? 18.019 0.260 -23.197 1.00 83.19 95 GLY A CA 1
ATOM 728 C C . GLY A 1 95 ? 17.324 0.365 -21.833 1.00 83.19 95 GLY A C 1
ATOM 729 O O . GLY A 1 95 ? 18.002 0.604 -20.839 1.00 83.19 95 GLY A O 1
ATOM 730 N N . TYR A 1 96 ? 16.010 0.140 -21.758 1.00 86.00 96 TYR A N 1
ATOM 731 C CA . TYR A 1 96 ? 15.225 0.198 -20.524 1.00 86.00 96 TYR A CA 1
ATOM 732 C C . TYR A 1 96 ? 14.662 -1.168 -20.143 1.00 86.00 96 TYR A C 1
ATOM 734 O O . TYR A 1 96 ? 14.081 -1.866 -20.975 1.00 86.00 96 TYR A O 1
ATOM 742 N N . ALA A 1 97 ? 14.750 -1.523 -18.860 1.00 88.94 97 ALA A N 1
ATOM 743 C CA . ALA A 1 97 ? 13.835 -2.494 -18.270 1.00 88.94 97 ALA A CA 1
ATOM 744 C C . ALA A 1 97 ? 12.491 -1.806 -18.002 1.00 88.94 97 ALA A C 1
ATOM 746 O O . ALA A 1 97 ? 12.457 -0.726 -17.405 1.00 88.94 97 ALA A O 1
ATOM 747 N N . TYR A 1 98 ? 11.395 -2.421 -18.443 1.00 92.12 98 TYR A N 1
ATOM 748 C CA . TYR A 1 98 ? 10.067 -1.824 -18.363 1.00 92.12 98 TYR A CA 1
ATOM 749 C C . TYR A 1 98 ? 8.992 -2.827 -17.932 1.00 92.12 98 TYR A C 1
ATOM 751 O O . TYR A 1 98 ? 9.123 -4.036 -18.135 1.00 92.12 98 TYR A O 1
ATOM 759 N N . ILE A 1 99 ? 7.916 -2.295 -17.353 1.00 93.56 99 ILE A N 1
ATOM 760 C CA . ILE A 1 99 ? 6.675 -3.004 -17.033 1.00 93.56 99 ILE A CA 1
ATOM 761 C C . ILE A 1 99 ? 5.523 -2.224 -17.658 1.00 93.56 99 ILE A C 1
ATOM 763 O O . ILE A 1 99 ? 5.343 -1.045 -17.350 1.00 93.56 99 ILE A O 1
ATOM 767 N N . ALA A 1 100 ? 4.742 -2.882 -18.508 1.00 95.19 100 ALA A N 1
ATOM 768 C CA . ALA A 1 100 ? 3.487 -2.363 -19.026 1.00 95.19 100 ALA A CA 1
ATOM 769 C C . ALA A 1 100 ? 2.321 -2.883 -18.184 1.00 95.19 100 ALA A C 1
ATOM 771 O O . ALA A 1 100 ? 2.150 -4.093 -18.011 1.00 95.19 100 ALA A O 1
ATOM 772 N N . MET A 1 101 ? 1.501 -1.971 -17.677 1.00 95.44 101 MET A N 1
ATOM 773 C CA . MET A 1 101 ? 0.380 -2.268 -16.789 1.00 95.44 101 MET A CA 1
ATOM 774 C C . MET A 1 101 ? -0.855 -1.445 -17.157 1.00 95.44 101 MET A C 1
ATOM 776 O O . MET A 1 101 ? -0.781 -0.517 -17.966 1.00 95.44 101 MET A O 1
ATOM 780 N N . GLU A 1 102 ? -2.009 -1.805 -16.596 1.00 94.81 102 GLU A N 1
ATOM 781 C CA . GLU A 1 102 ? -3.239 -1.042 -16.818 1.00 94.81 102 GLU A CA 1
ATOM 782 C C . GLU A 1 102 ? -3.056 0.431 -16.429 1.00 94.81 102 GLU A C 1
ATOM 784 O O . GLU A 1 102 ? -2.510 0.753 -15.372 1.00 94.81 102 GLU A O 1
ATOM 789 N N . TYR A 1 103 ? -3.516 1.328 -17.299 1.00 95.62 103 TYR A N 1
ATOM 790 C CA . TYR A 1 103 ? -3.603 2.741 -16.970 1.00 95.62 103 TYR A CA 1
ATOM 791 C C . TYR A 1 103 ? -4.801 2.979 -16.044 1.00 95.62 103 TYR A C 1
ATOM 793 O O . TYR A 1 103 ? -5.907 2.498 -16.303 1.00 95.62 103 TYR A O 1
ATOM 801 N N . LEU A 1 104 ? -4.579 3.709 -14.949 1.00 94.38 104 LEU A N 1
ATOM 802 C CA . LEU A 1 104 ? -5.607 4.025 -13.962 1.00 94.38 104 LEU A CA 1
ATOM 803 C C . LEU A 1 104 ? -5.866 5.530 -13.912 1.00 94.38 104 LEU A C 1
ATOM 805 O O . LEU A 1 104 ? -4.968 6.319 -13.630 1.00 94.38 104 LEU A O 1
ATOM 809 N N . GLU A 1 105 ? -7.128 5.912 -14.088 1.00 92.00 105 GLU A N 1
ATOM 810 C CA . GLU A 1 105 ? -7.610 7.269 -13.826 1.00 92.00 105 GLU A CA 1
ATOM 811 C C . GLU A 1 105 ? -8.057 7.407 -12.367 1.00 92.00 105 GLU A C 1
ATOM 813 O O . GLU A 1 105 ? -8.900 6.638 -11.881 1.00 92.00 105 GLU A O 1
ATOM 818 N N . GLY A 1 106 ? -7.531 8.410 -11.667 1.00 92.62 106 GLY A N 1
ATOM 819 C CA . GLY A 1 106 ? -7.858 8.662 -10.270 1.00 92.62 106 GLY A CA 1
ATOM 820 C C . GLY A 1 106 ? -6.702 9.298 -9.517 1.00 92.62 106 GLY A C 1
ATOM 821 O O . GLY A 1 106 ? -5.928 10.061 -10.087 1.00 92.62 106 GLY A O 1
ATOM 822 N N . ARG A 1 107 ? -6.606 8.986 -8.226 1.00 92.06 107 ARG A N 1
ATOM 823 C CA . ARG A 1 107 ? -5.572 9.525 -7.340 1.00 92.06 107 ARG A CA 1
ATOM 824 C C . ARG A 1 107 ? -5.134 8.491 -6.316 1.00 92.06 107 ARG A C 1
ATOM 826 O O . ARG A 1 107 ? -5.908 7.594 -5.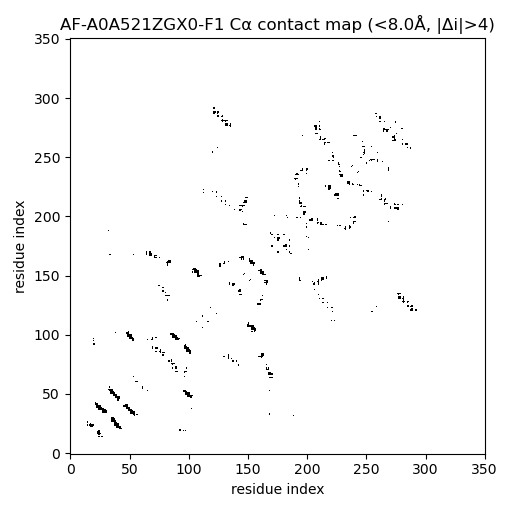981 1.00 92.06 107 ARG A O 1
ATOM 833 N N . ASP A 1 108 ? -3.923 8.618 -5.795 1.00 94.25 108 ASP A N 1
ATOM 834 C CA . ASP A 1 108 ? -3.434 7.742 -4.732 1.00 94.25 108 ASP A CA 1
ATOM 835 C C . ASP A 1 108 ? -4.017 8.126 -3.350 1.00 94.25 108 ASP A C 1
ATOM 837 O O . ASP A 1 108 ? -4.561 9.217 -3.141 1.00 94.25 108 ASP A O 1
ATOM 841 N N . LEU A 1 109 ? -3.959 7.209 -2.380 1.00 95.19 109 LEU A N 1
ATOM 842 C CA . LEU A 1 109 ? -4.475 7.449 -1.029 1.00 95.19 109 LEU A CA 1
ATOM 843 C C . LEU A 1 109 ? -3.647 8.506 -0.278 1.00 95.19 109 LEU A C 1
ATOM 845 O O . LEU A 1 109 ? -4.180 9.171 0.608 1.00 95.19 109 LEU A O 1
ATOM 849 N N . ARG A 1 110 ? -2.371 8.710 -0.636 1.00 94.19 110 ARG A N 1
ATOM 850 C CA . ARG A 1 110 ? -1.542 9.783 -0.061 1.00 94.19 110 ARG A CA 1
ATOM 851 C C . ARG A 1 110 ? -2.106 11.150 -0.448 1.00 94.19 110 ARG A C 1
ATOM 853 O O . ARG A 1 110 ? -2.213 11.995 0.431 1.00 94.19 110 ARG A O 1
ATOM 860 N N . GLN A 1 111 ? -2.485 11.360 -1.708 1.00 92.12 111 GLN A N 1
ATOM 861 C CA . GLN A 1 111 ? -3.133 12.593 -2.168 1.00 92.12 111 GLN A CA 1
ATOM 862 C C . GLN A 1 111 ? -4.445 12.820 -1.413 1.00 92.12 111 GLN A C 1
ATOM 864 O O . GLN A 1 111 ? -4.728 13.930 -0.986 1.00 92.12 111 GLN A O 1
ATOM 869 N N . LEU A 1 112 ? -5.209 11.754 -1.148 1.00 92.56 112 LEU A N 1
ATOM 870 C CA . LEU A 1 112 ? -6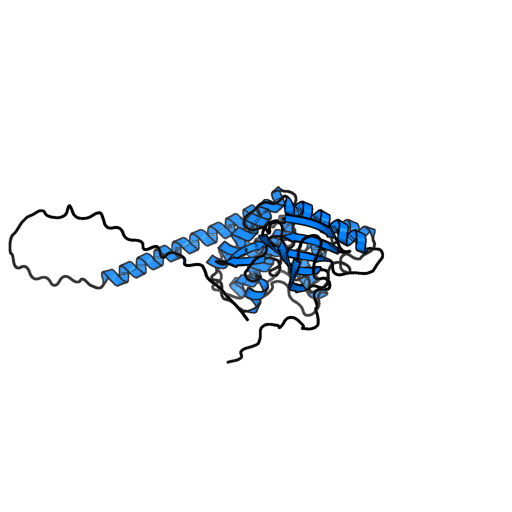.426 11.859 -0.342 1.00 92.56 112 LEU A CA 1
ATOM 871 C C . LEU A 1 112 ? -6.167 12.328 1.092 1.00 92.56 112 LEU A C 1
ATOM 873 O O . LEU A 1 112 ? -6.912 13.172 1.590 1.00 92.56 112 LEU A O 1
ATOM 877 N N . ILE A 1 113 ? -5.136 11.779 1.735 1.00 91.12 113 ILE A N 1
ATOM 878 C CA . ILE A 1 113 ? -4.713 12.179 3.083 1.00 91.12 113 ILE A CA 1
ATOM 879 C C . ILE A 1 113 ? -4.199 13.624 3.077 1.00 91.12 113 ILE A C 1
ATOM 881 O O . ILE A 1 113 ? -4.545 14.386 3.972 1.00 91.12 113 ILE A O 1
ATOM 885 N N . TRP A 1 114 ? -3.407 13.997 2.068 1.00 90.00 114 TRP A N 1
ATOM 886 C CA . TRP A 1 114 ? -2.837 15.337 1.916 1.00 90.00 114 TRP A CA 1
ATOM 887 C C . TRP A 1 114 ? -3.906 16.414 1.734 1.00 90.00 114 TRP A C 1
ATOM 889 O O . TRP A 1 114 ? -3.838 17.460 2.366 1.00 90.00 114 TRP A O 1
ATOM 899 N N . ASP A 1 115 ? -4.925 16.131 0.924 1.00 90.25 115 ASP A N 1
ATOM 900 C CA . ASP A 1 115 ? -6.054 17.036 0.693 1.00 90.25 115 ASP A CA 1
ATOM 901 C C . ASP A 1 115 ? -7.038 17.082 1.877 1.00 90.25 115 ASP A C 1
ATOM 903 O O . ASP A 1 115 ? -8.128 17.638 1.742 1.00 90.25 115 ASP A O 1
ATOM 907 N N . GLU A 1 116 ? -6.718 16.412 2.993 1.00 87.19 116 GLU A N 1
ATOM 908 C CA . GLU A 1 116 ? -7.566 16.278 4.184 1.00 87.19 116 GLU A CA 1
ATOM 909 C C . GLU A 1 116 ? -9.004 15.849 3.849 1.00 87.19 116 GLU A C 1
ATOM 911 O O . GLU A 1 116 ? -9.981 16.226 4.497 1.00 87.19 116 GLU A O 1
ATOM 916 N N . THR A 1 117 ? -9.160 15.042 2.797 1.00 85.25 117 THR A N 1
ATOM 917 C CA . THR A 1 117 ? -10.485 14.653 2.323 1.00 85.25 117 THR A CA 1
ATOM 918 C C . THR A 1 117 ? -11.142 13.729 3.340 1.00 85.25 117 THR A C 1
ATOM 920 O O . THR A 1 117 ? -10.686 12.607 3.572 1.00 85.25 117 THR A O 1
ATOM 923 N N . GLU A 1 118 ? -12.256 14.175 3.919 1.00 83.56 118 GLU A N 1
ATOM 924 C CA . GLU A 1 118 ? -12.955 13.398 4.934 1.00 83.56 118 GLU A CA 1
ATOM 925 C C . GLU A 1 118 ? -13.600 12.134 4.348 1.00 83.56 118 GLU A C 1
ATOM 927 O O . GLU A 1 118 ? -14.540 12.174 3.549 1.00 83.56 118 GLU A O 1
ATOM 932 N N . LEU A 1 119 ? -13.127 10.979 4.815 1.00 91.38 119 LEU A N 1
ATOM 933 C CA . LEU A 1 119 ? -13.815 9.705 4.664 1.00 91.38 119 LEU A CA 1
ATOM 934 C C . LEU A 1 119 ? -14.553 9.387 5.959 1.00 91.38 119 LEU A C 1
ATOM 936 O O . LEU A 1 119 ? -13.987 9.426 7.050 1.00 91.38 119 LEU A O 1
ATOM 940 N N . SER A 1 120 ? -15.823 9.000 5.848 1.00 94.75 120 SER A N 1
ATOM 941 C CA . SER A 1 120 ? -16.519 8.413 6.991 1.00 94.75 120 SER A CA 1
ATOM 942 C C . SER A 1 120 ? -15.825 7.121 7.419 1.00 94.75 120 SER A C 1
ATOM 944 O O . SER A 1 120 ? -15.290 6.383 6.591 1.00 94.75 120 SER A O 1
ATOM 946 N N . PHE A 1 121 ? -15.912 6.781 8.704 1.00 96.06 121 PHE A N 1
ATOM 947 C CA . PHE A 1 121 ? -15.339 5.537 9.223 1.00 96.06 121 PHE A CA 1
ATOM 948 C C . PHE A 1 121 ? -15.815 4.293 8.455 1.00 96.06 121 PHE A C 1
ATOM 950 O O . PHE A 1 121 ? -15.027 3.383 8.215 1.00 96.06 121 PHE A O 1
ATOM 957 N N . VAL A 1 122 ? -17.066 4.288 7.974 1.00 95.75 122 VAL A N 1
ATOM 958 C CA . VAL A 1 122 ? -17.613 3.219 7.118 1.00 95.75 122 VAL A CA 1
ATOM 959 C C . VAL A 1 122 ? -16.864 3.111 5.790 1.00 95.75 122 VAL A C 1
ATOM 961 O O . VAL A 1 122 ? -16.550 2.005 5.361 1.00 95.75 122 VAL A O 1
ATOM 964 N N . GLN A 1 123 ? -16.552 4.244 5.152 1.00 95.31 123 GLN A N 1
ATOM 965 C CA . GLN A 1 123 ? -15.772 4.270 3.911 1.00 95.31 123 GLN A CA 1
ATOM 966 C C . GLN A 1 123 ? -14.329 3.818 4.147 1.00 95.31 123 GLN A C 1
ATOM 968 O O . GLN A 1 123 ? -13.810 3.062 3.335 1.00 95.31 123 GLN A O 1
ATOM 973 N N . ILE A 1 124 ? -13.706 4.224 5.259 1.00 96.81 124 ILE A N 1
ATOM 974 C CA . ILE A 1 124 ? -12.363 3.757 5.646 1.00 96.81 124 ILE A CA 1
ATOM 975 C C . ILE A 1 124 ? -12.370 2.232 5.826 1.00 96.81 124 ILE A C 1
ATOM 977 O O . ILE A 1 124 ? -11.525 1.538 5.260 1.00 96.81 124 ILE A O 1
ATOM 981 N N . GLY A 1 125 ? -13.359 1.704 6.556 1.00 97.25 125 GLY A N 1
ATOM 982 C CA . GLY A 1 125 ? -13.529 0.269 6.778 1.00 97.25 125 GLY A CA 1
ATOM 983 C C . GLY A 1 125 ? -13.720 -0.525 5.483 1.00 97.25 125 GLY A C 1
ATOM 984 O O . GLY A 1 125 ? -13.033 -1.520 5.281 1.00 97.25 125 GLY A O 1
ATOM 985 N N . ASP A 1 126 ? -14.605 -0.081 4.582 1.00 96.38 126 ASP A N 1
ATOM 986 C CA . ASP A 1 126 ? -14.837 -0.738 3.282 1.00 96.38 126 ASP A CA 1
ATOM 987 C C . ASP A 1 126 ? -13.612 -0.654 2.354 1.00 96.38 126 ASP A C 1
ATOM 989 O O . ASP A 1 126 ? -13.247 -1.640 1.711 1.00 96.38 126 ASP A O 1
ATOM 993 N N . LEU A 1 127 ? -12.934 0.497 2.314 1.00 97.44 127 LEU A N 1
ATOM 994 C CA . LEU A 1 127 ? -11.721 0.688 1.519 1.00 97.44 127 LEU A CA 1
ATOM 995 C C . LEU A 1 127 ? -10.625 -0.279 1.972 1.00 97.44 127 LEU A C 1
ATOM 997 O O . LEU A 1 127 ? -10.112 -1.052 1.161 1.00 97.44 127 LEU A O 1
ATOM 1001 N N . LEU A 1 128 ? -10.295 -0.287 3.266 1.00 98.25 128 LEU A N 1
ATOM 1002 C CA . LEU A 1 128 ? -9.223 -1.136 3.782 1.00 98.25 128 LEU A CA 1
ATOM 1003 C C . LEU A 1 128 ? -9.617 -2.612 3.847 1.00 98.25 128 LEU A C 1
ATOM 1005 O O . LEU A 1 128 ? -8.746 -3.464 3.708 1.00 98.25 128 LEU A O 1
ATOM 1009 N N . HIS A 1 129 ? -10.909 -2.939 3.960 1.00 98.38 129 HIS A N 1
ATOM 1010 C CA . HIS A 1 129 ? -11.396 -4.304 3.763 1.00 98.38 129 HIS A CA 1
ATOM 1011 C C . HIS A 1 129 ? -10.981 -4.840 2.385 1.00 98.38 129 HIS A C 1
ATOM 1013 O O . HIS A 1 129 ? -10.432 -5.937 2.285 1.00 98.38 129 HIS A O 1
ATOM 1019 N N . ARG A 1 130 ? -11.192 -4.060 1.317 1.00 98.19 130 ARG A N 1
ATOM 1020 C CA . ARG A 1 130 ? -10.839 -4.463 -0.056 1.00 98.19 130 ARG A CA 1
ATOM 1021 C C . ARG A 1 130 ? -9.330 -4.576 -0.258 1.00 98.19 130 ARG A C 1
ATOM 1023 O O . ARG A 1 130 ? -8.886 -5.519 -0.907 1.00 98.19 130 ARG A O 1
ATOM 1030 N N . VAL A 1 131 ? -8.553 -3.663 0.331 1.00 98.50 131 VAL A N 1
ATOM 1031 C CA . VAL A 1 131 ? -7.080 -3.737 0.331 1.00 98.50 131 VAL A CA 1
ATOM 1032 C C . VAL A 1 131 ? -6.606 -5.003 1.053 1.00 98.50 131 VAL A C 1
ATOM 1034 O O . VAL A 1 131 ? -5.820 -5.762 0.498 1.00 98.50 131 VAL A O 1
ATOM 1037 N N . ALA A 1 132 ? -7.142 -5.301 2.238 1.00 98.69 132 ALA A N 1
ATOM 1038 C CA . ALA A 1 132 ? -6.800 -6.508 2.990 1.00 98.69 132 ALA A CA 1
ATOM 1039 C C . ALA A 1 132 ? -7.176 -7.801 2.239 1.00 98.69 132 ALA A C 1
ATOM 1041 O O . ALA A 1 132 ? -6.410 -8.758 2.244 1.00 98.69 132 ALA A O 1
ATOM 1042 N N . ARG A 1 133 ? -8.315 -7.828 1.528 1.00 98.69 133 ARG A N 1
ATOM 1043 C CA . ARG A 1 133 ? -8.692 -8.959 0.656 1.00 98.69 133 ARG A CA 1
ATOM 1044 C C . ARG A 1 133 ? -7.731 -9.147 -0.521 1.00 98.69 133 ARG A C 1
ATOM 1046 O O . ARG A 1 133 ? -7.467 -10.278 -0.910 1.00 98.69 133 ARG A O 1
ATOM 1053 N N . ALA A 1 134 ? -7.233 -8.056 -1.093 1.00 98.19 134 ALA A N 1
ATOM 1054 C CA . ALA A 1 134 ? -6.251 -8.102 -2.171 1.00 98.19 134 ALA A CA 1
ATOM 1055 C C . ALA A 1 134 ? -4.893 -8.619 -1.678 1.00 98.19 134 ALA A C 1
ATOM 1057 O O . ALA A 1 134 ? -4.292 -9.472 -2.325 1.00 98.19 134 ALA A O 1
ATOM 1058 N N . LEU A 1 135 ? -4.451 -8.153 -0.506 1.00 98.25 135 LEU A N 1
ATOM 1059 C CA . LEU A 1 135 ? -3.254 -8.661 0.162 1.00 98.25 135 LEU A CA 1
ATOM 1060 C C . LEU A 1 135 ? -3.369 -10.156 0.450 1.00 98.25 135 LEU A C 1
ATOM 1062 O O . LEU A 1 135 ? -2.490 -10.909 0.062 1.00 98.25 135 LEU A O 1
ATOM 1066 N N . ASP A 1 136 ? -4.490 -10.594 1.021 1.00 98.56 136 ASP A N 1
ATOM 1067 C CA . ASP A 1 136 ? -4.769 -12.012 1.265 1.00 98.56 136 ASP A CA 1
ATOM 1068 C C . ASP A 1 136 ? -4.674 -12.853 -0.017 1.00 98.56 136 ASP A C 1
ATOM 1070 O O . ASP A 1 136 ? -4.045 -13.910 -0.036 1.00 98.56 136 ASP A O 1
ATOM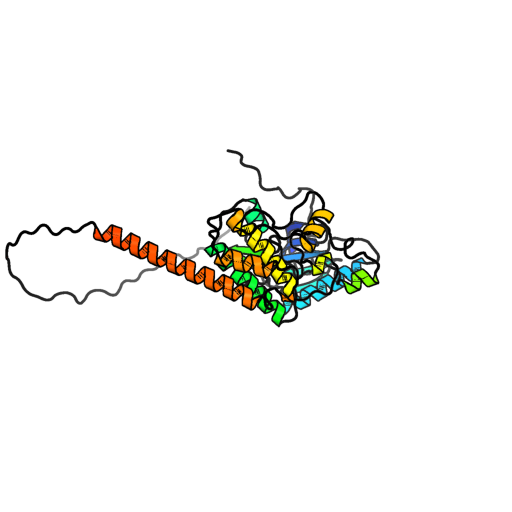 1074 N N . TYR A 1 137 ? -5.247 -12.368 -1.123 1.00 98.31 137 TYR A N 1
ATOM 1075 C CA . TYR A 1 137 ? -5.122 -13.034 -2.417 1.00 98.31 137 TYR A CA 1
ATOM 1076 C C . TYR A 1 137 ? -3.657 -13.139 -2.874 1.00 98.31 137 TYR A C 1
ATOM 1078 O O . TYR A 1 137 ? -3.233 -14.208 -3.310 1.00 98.31 137 TYR A O 1
ATOM 1086 N N . ALA A 1 138 ? -2.873 -12.065 -2.755 1.00 96.38 138 ALA A N 1
ATOM 1087 C CA . ALA A 1 138 ? -1.453 -12.079 -3.105 1.00 96.38 138 ALA A CA 1
ATOM 1088 C C . ALA A 1 138 ? -0.648 -13.044 -2.214 1.00 96.38 138 ALA A C 1
ATOM 1090 O O . ALA A 1 138 ? 0.117 -13.863 -2.727 1.00 96.38 138 ALA A O 1
ATOM 1091 N N . HIS A 1 139 ? -0.887 -13.017 -0.899 1.00 96.75 139 HIS A N 1
ATOM 1092 C CA . HIS A 1 139 ? -0.222 -13.870 0.092 1.00 96.75 139 HIS A CA 1
ATOM 1093 C C . HIS A 1 139 ? -0.471 -15.354 -0.183 1.00 96.75 139 HIS A C 1
ATOM 1095 O O . HIS A 1 139 ? 0.473 -16.141 -0.203 1.00 96.75 139 HIS A O 1
ATOM 1101 N N . ASN A 1 140 ? -1.713 -15.728 -0.504 1.00 97.00 140 ASN A N 1
ATOM 1102 C CA . ASN A 1 140 ? -2.072 -17.101 -0.880 1.00 97.00 140 ASN A CA 1
ATOM 1103 C C . ASN A 1 140 ? -1.451 -17.556 -2.217 1.00 97.00 140 ASN A C 1
ATOM 1105 O O . ASN A 1 140 ? -1.417 -18.750 -2.501 1.00 97.00 140 ASN A O 1
ATOM 1109 N N . ASN A 1 141 ? -0.932 -16.625 -3.022 1.00 95.12 141 ASN A N 1
ATOM 1110 C CA . ASN A 1 141 ? -0.173 -16.898 -4.245 1.00 95.12 141 ASN A CA 1
ATOM 1111 C C . ASN A 1 141 ? 1.349 -16.736 -4.049 1.00 95.12 141 ASN A C 1
ATOM 1113 O O . ASN A 1 141 ? 2.100 -16.673 -5.024 1.00 95.12 141 ASN A O 1
ATOM 1117 N N . GLY A 1 142 ? 1.815 -16.670 -2.796 1.00 91.69 142 GLY A N 1
ATOM 1118 C CA . GLY A 1 142 ? 3.235 -16.595 -2.451 1.00 91.69 142 GLY A CA 1
ATOM 1119 C C . GLY A 1 142 ? 3.879 -15.229 -2.701 1.00 91.69 142 GLY A C 1
ATOM 1120 O O . GLY A 1 142 ? 5.103 -15.140 -2.765 1.00 91.69 142 GLY A O 1
ATOM 1121 N N . VAL A 1 143 ? 3.082 -14.167 -2.858 1.00 91.75 143 VAL A N 1
ATOM 1122 C CA . VAL A 1 143 ? 3.572 -12.802 -3.095 1.00 91.75 143 VAL A CA 1
ATOM 1123 C C . VAL A 1 143 ? 3.325 -11.948 -1.853 1.00 91.75 143 VAL A C 1
ATOM 1125 O O . VAL A 1 143 ? 2.182 -11.751 -1.455 1.00 91.75 143 VAL A O 1
ATOM 1128 N N . ILE A 1 144 ? 4.396 -11.415 -1.261 1.00 91.94 144 ILE A N 1
ATOM 1129 C CA . ILE A 1 144 ? 4.355 -10.437 -0.161 1.00 91.94 144 ILE A CA 1
ATOM 1130 C C . ILE A 1 144 ? 4.705 -9.071 -0.748 1.00 91.94 144 ILE A C 1
ATOM 1132 O O . ILE A 1 144 ? 5.687 -8.974 -1.481 1.00 91.94 144 ILE A O 1
ATOM 1136 N N . HIS A 1 145 ? 3.950 -8.025 -0.416 1.00 92.62 145 HIS A N 1
ATOM 1137 C CA . HIS A 1 145 ? 4.118 -6.711 -1.034 1.00 92.62 145 HIS A CA 1
ATOM 1138 C C . HIS A 1 145 ? 5.310 -5.919 -0.479 1.00 92.62 145 HIS A C 1
ATOM 1140 O O . HIS A 1 145 ? 6.004 -5.237 -1.228 1.00 92.62 145 HIS A O 1
ATOM 1146 N N . ARG A 1 146 ? 5.559 -5.944 0.838 1.00 90.56 146 ARG A N 1
ATOM 1147 C CA . ARG A 1 146 ? 6.736 -5.328 1.500 1.00 90.56 146 ARG A CA 1
ATOM 1148 C C . ARG A 1 146 ? 6.849 -3.795 1.400 1.00 90.56 146 ARG A C 1
ATOM 1150 O O . ARG A 1 146 ? 7.839 -3.217 1.856 1.00 90.56 146 ARG A O 1
ATOM 1157 N N . ASP A 1 147 ? 5.883 -3.108 0.800 1.00 89.50 147 ASP A N 1
ATOM 1158 C CA . ASP A 1 147 ? 5.897 -1.645 0.634 1.00 89.50 147 ASP A CA 1
ATOM 1159 C C . ASP A 1 147 ? 4.484 -1.057 0.644 1.00 89.50 147 ASP A C 1
ATOM 1161 O O . ASP A 1 147 ? 4.156 -0.153 -0.123 1.00 89.50 147 ASP A O 1
ATOM 1165 N N . ILE A 1 148 ? 3.613 -1.588 1.501 1.00 94.94 148 ILE A N 1
ATOM 1166 C CA . ILE A 1 148 ? 2.268 -1.043 1.656 1.00 94.94 148 ILE A CA 1
ATOM 1167 C C . ILE A 1 148 ? 2.351 0.344 2.296 1.00 94.94 148 ILE A C 1
ATOM 1169 O O . ILE A 1 148 ? 2.817 0.517 3.419 1.00 94.94 148 ILE A O 1
ATOM 1173 N N . LYS A 1 149 ? 1.894 1.346 1.546 1.00 93.88 149 LYS A N 1
ATOM 1174 C CA . LYS A 1 149 ? 1.830 2.757 1.941 1.00 93.88 149 LYS A CA 1
ATOM 1175 C C . LYS A 1 149 ? 0.748 3.469 1.123 1.00 93.88 149 LYS A C 1
ATOM 1177 O O . LYS A 1 149 ? 0.399 2.978 0.048 1.00 93.88 149 LYS A O 1
ATOM 1182 N N . PRO A 1 150 ? 0.252 4.644 1.548 1.00 95.25 150 PRO A N 1
ATOM 1183 C CA . PRO A 1 150 ? -0.835 5.321 0.844 1.00 95.25 150 PRO A CA 1
ATOM 1184 C C . PRO A 1 150 ? -0.539 5.644 -0.632 1.00 95.25 150 PRO A C 1
ATOM 1186 O O . PRO A 1 150 ? -1.432 5.552 -1.466 1.00 95.25 150 PRO A O 1
ATOM 1189 N N . ALA A 1 151 ? 0.717 5.932 -0.992 1.00 91.38 151 ALA A N 1
ATOM 1190 C CA . ALA A 1 151 ? 1.109 6.169 -2.388 1.00 91.38 151 ALA A CA 1
ATOM 1191 C C . ALA A 1 151 ? 0.973 4.927 -3.300 1.00 91.38 151 ALA A C 1
ATOM 1193 O O . ALA A 1 151 ? 0.859 5.076 -4.510 1.00 91.38 151 ALA A O 1
ATOM 1194 N N . ASN A 1 152 ? 0.941 3.716 -2.729 1.00 93.88 152 ASN A N 1
ATOM 1195 C CA . ASN A 1 152 ? 0.797 2.456 -3.470 1.00 93.88 152 ASN A CA 1
ATOM 1196 C C . ASN A 1 152 ? -0.655 1.930 -3.460 1.00 93.88 152 ASN A C 1
ATOM 1198 O O . ASN A 1 152 ? -0.922 0.820 -3.914 1.00 93.88 152 ASN A O 1
ATOM 1202 N N . ILE A 1 153 ? -1.612 2.710 -2.942 1.00 96.62 153 ILE A N 1
ATOM 1203 C CA . ILE A 1 153 ? -3.045 2.389 -2.975 1.00 96.62 153 ILE A CA 1
ATOM 1204 C C . ILE A 1 153 ? -3.737 3.433 -3.848 1.00 96.62 153 ILE A C 1
ATOM 1206 O O . ILE A 1 153 ? -4.037 4.537 -3.400 1.00 96.62 153 ILE A O 1
ATOM 1210 N N . PHE A 1 154 ? -3.999 3.077 -5.102 1.00 96.06 154 PHE A N 1
ATOM 1211 C CA . PHE A 1 154 ? -4.637 3.955 -6.074 1.00 96.06 154 PHE A CA 1
ATOM 1212 C C . PHE A 1 154 ? -6.157 3.851 -6.001 1.00 96.06 154 PHE A C 1
ATOM 1214 O O . PHE A 1 154 ? -6.715 2.757 -5.957 1.00 96.06 154 PHE A O 1
ATOM 1221 N N . LEU A 1 155 ? -6.850 4.982 -5.994 1.00 95.56 155 LEU A N 1
ATOM 1222 C CA . LEU A 1 155 ? -8.303 5.048 -5.925 1.00 95.56 155 LEU A CA 1
ATOM 1223 C C . LEU A 1 155 ? -8.857 5.381 -7.304 1.00 95.56 155 LEU A C 1
ATOM 1225 O O . LEU A 1 155 ? -8.736 6.508 -7.782 1.00 95.56 155 LEU A O 1
ATOM 1229 N N . VAL A 1 156 ? -9.513 4.398 -7.919 1.00 92.25 156 VAL A N 1
ATOM 1230 C CA . VAL A 1 156 ? -10.260 4.596 -9.167 1.00 92.25 156 VAL A CA 1
ATOM 1231 C C . VAL A 1 156 ? -11.710 4.986 -8.873 1.00 92.25 156 VAL A C 1
ATOM 1233 O O . VAL A 1 156 ? -12.149 5.012 -7.717 1.00 92.25 156 VAL A O 1
ATOM 1236 N N . ARG A 1 157 ? -12.493 5.245 -9.930 1.00 84.56 157 ARG A N 1
ATOM 1237 C CA . ARG A 1 157 ? -13.916 5.636 -9.857 1.00 84.56 157 ARG A CA 1
ATOM 1238 C C . ARG A 1 157 ? -14.685 4.907 -8.742 1.00 84.56 157 ARG A C 1
ATOM 1240 O O . ARG A 1 157 ? -14.666 3.673 -8.656 1.00 84.56 157 ARG A O 1
ATOM 1247 N N . LYS A 1 158 ? -15.425 5.693 -7.945 1.00 79.19 158 LYS A N 1
ATOM 1248 C CA . LYS A 1 158 ? -16.162 5.274 -6.733 1.00 79.19 158 LYS A CA 1
ATOM 1249 C C . LYS A 1 158 ? -15.259 4.784 -5.584 1.00 79.19 158 LYS A C 1
ATOM 1251 O O . LYS A 1 158 ? -15.650 3.868 -4.865 1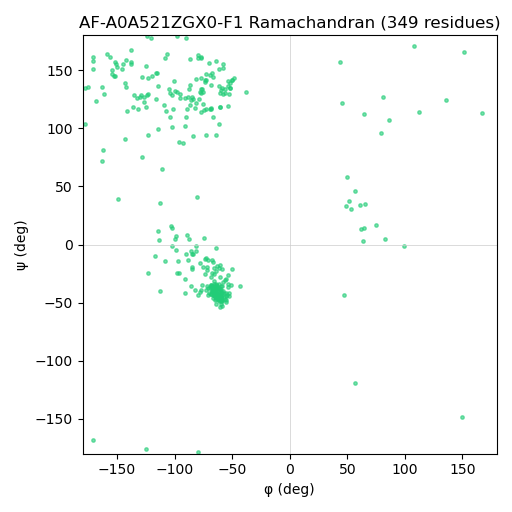.00 79.19 158 LYS A O 1
ATOM 1256 N N . ASN A 1 159 ? -14.072 5.376 -5.420 1.00 79.56 159 ASN A N 1
ATOM 1257 C CA . ASN A 1 159 ? -13.091 5.054 -4.371 1.00 79.56 159 ASN A CA 1
ATOM 1258 C C . ASN A 1 159 ? -12.760 3.558 -4.282 1.00 79.56 159 ASN A C 1
ATOM 1260 O O . ASN A 1 159 ? -12.609 3.003 -3.194 1.00 79.56 159 ASN A O 1
ATOM 1264 N N . ARG A 1 160 ? -12.688 2.875 -5.430 1.00 91.19 160 ARG A N 1
ATOM 1265 C CA . ARG A 1 160 ? -12.278 1.469 -5.447 1.00 91.19 160 ARG A CA 1
ATOM 1266 C C . ARG A 1 160 ? -10.751 1.415 -5.394 1.00 91.19 160 ARG A C 1
ATOM 1268 O O . ARG A 1 160 ? -10.127 1.986 -6.285 1.00 91.19 160 ARG A O 1
ATOM 1275 N N . PRO A 1 161 ? -10.151 0.751 -4.392 1.00 96.75 161 PRO A N 1
ATOM 1276 C CA . PRO A 1 161 ? -8.704 0.692 -4.289 1.00 96.75 161 PRO A CA 1
ATOM 1277 C C . PRO A 1 161 ? -8.121 -0.305 -5.292 1.00 96.75 161 PRO A C 1
ATOM 1279 O O . PRO A 1 161 ? -8.691 -1.375 -5.516 1.00 96.75 161 PRO A O 1
ATOM 1282 N N . LYS A 1 162 ? -6.962 0.026 -5.846 1.00 96.81 162 LYS A N 1
ATOM 1283 C CA . LYS A 1 162 ? -6.054 -0.878 -6.542 1.00 96.81 162 LYS A CA 1
ATOM 1284 C C . LYS A 1 162 ? -4.674 -0.750 -5.917 1.00 96.81 162 LYS A C 1
ATOM 1286 O O . LYS A 1 162 ? -4.153 0.352 -5.779 1.00 96.81 162 LYS A O 1
ATOM 1291 N N . ILE A 1 163 ? -4.114 -1.880 -5.516 1.00 96.12 163 ILE A N 1
ATOM 1292 C CA . ILE A 1 163 ? -2.755 -1.961 -5.000 1.00 96.12 163 ILE A CA 1
ATOM 1293 C C . ILE A 1 163 ? -1.795 -1.930 -6.187 1.00 96.12 163 ILE A C 1
ATOM 1295 O O . ILE A 1 163 ? -1.932 -2.728 -7.120 1.00 96.12 163 ILE A O 1
ATOM 1299 N N . LEU A 1 164 ? -0.858 -0.991 -6.138 1.00 91.50 164 LEU A N 1
ATOM 1300 C CA . LEU A 1 164 ? 0.226 -0.813 -7.096 1.00 91.50 164 LEU A CA 1
ATOM 1301 C C . LEU A 1 164 ? 1.543 -1.270 -6.470 1.00 91.50 164 LEU A C 1
ATOM 1303 O O . LEU A 1 164 ? 1.655 -1.313 -5.254 1.00 91.50 164 LEU A O 1
ATOM 1307 N N . ASP A 1 165 ? 2.568 -1.496 -7.289 1.00 80.12 165 ASP A N 1
ATOM 1308 C CA . ASP A 1 165 ? 3.961 -1.440 -6.830 1.00 80.12 165 ASP A CA 1
ATOM 1309 C C . ASP A 1 165 ? 4.351 -2.359 -5.658 1.00 80.12 165 ASP A C 1
ATOM 1311 O O . ASP A 1 165 ? 5.069 -1.927 -4.763 1.00 80.12 165 ASP A O 1
ATOM 1315 N N . PHE A 1 166 ? 3.946 -3.629 -5.703 1.00 76.69 166 PHE A N 1
ATOM 1316 C CA . PHE A 1 166 ? 4.805 -4.826 -5.612 1.00 76.69 166 PHE A CA 1
ATOM 1317 C C . PHE A 1 166 ? 5.907 -5.018 -4.553 1.00 76.69 166 PHE A C 1
ATOM 1319 O O . PHE A 1 166 ? 6.131 -6.129 -4.084 1.00 76.69 166 PHE A O 1
ATOM 1326 N N . GLY A 1 167 ? 6.693 -3.971 -4.293 1.00 64.12 167 GLY A N 1
ATOM 1327 C CA . GLY A 1 167 ? 8.122 -4.070 -4.004 1.00 64.12 167 GLY A CA 1
ATOM 1328 C C . GLY A 1 167 ? 9.049 -3.773 -5.197 1.00 64.12 167 GLY A C 1
ATOM 1329 O O . GLY A 1 167 ? 10.251 -3.719 -4.958 1.00 64.12 167 GLY A O 1
ATOM 1330 N N . LEU A 1 168 ? 8.512 -3.483 -6.405 1.00 55.34 168 LEU A N 1
ATOM 1331 C CA . LEU A 1 168 ? 9.142 -3.718 -7.732 1.00 55.34 168 LEU A CA 1
ATOM 1332 C C . LEU A 1 168 ? 10.580 -3.213 -7.909 1.00 55.34 168 LEU A C 1
ATOM 1334 O O . LEU A 1 168 ? 11.281 -3.673 -8.798 1.00 55.34 168 LEU A O 1
ATOM 1338 N N . ALA A 1 169 ? 11.036 -2.268 -7.093 1.00 50.28 169 ALA A N 1
ATOM 1339 C CA . ALA A 1 169 ? 12.353 -1.647 -7.186 1.00 50.28 169 ALA A CA 1
ATOM 1340 C C . ALA A 1 169 ? 13.283 -1.934 -5.987 1.00 50.28 169 ALA A C 1
ATOM 1342 O O . ALA A 1 169 ? 14.308 -1.268 -5.843 1.00 50.28 169 ALA A O 1
ATOM 1343 N N . LYS A 1 170 ? 12.951 -2.883 -5.102 1.00 57.31 170 LYS A N 1
ATOM 1344 C CA . LYS A 1 170 ? 13.766 -3.191 -3.917 1.00 57.31 170 LYS A CA 1
ATOM 1345 C C . LYS A 1 170 ? 14.592 -4.457 -4.136 1.00 57.31 170 LYS A C 1
ATOM 1347 O O . LYS A 1 170 ? 14.060 -5.509 -4.474 1.00 57.31 170 LYS A O 1
ATOM 1352 N N . LEU A 1 171 ? 15.901 -4.367 -3.885 1.00 52.06 171 LEU A N 1
ATOM 1353 C CA . LEU A 1 171 ? 16.746 -5.558 -3.783 1.00 52.06 171 LEU A CA 1
ATOM 1354 C C . LEU A 1 171 ? 16.208 -6.458 -2.657 1.00 52.06 171 LEU A C 1
ATOM 1356 O O . LEU A 1 171 ? 15.916 -5.944 -1.569 1.00 52.06 171 LEU A O 1
ATOM 1360 N N . PRO A 1 172 ? 16.103 -7.781 -2.880 1.00 52.09 172 PRO A N 1
ATOM 1361 C CA . PRO A 1 172 ? 15.870 -8.732 -1.803 1.00 52.09 172 PRO A CA 1
ATOM 1362 C C . PRO A 1 172 ? 16.862 -8.496 -0.662 1.00 52.09 172 PRO A C 1
ATOM 1364 O O . PRO A 1 172 ? 18.028 -8.190 -0.907 1.00 52.09 172 PRO A O 1
ATOM 1367 N N . MET A 1 173 ? 16.398 -8.639 0.580 1.00 51.94 173 MET A N 1
ATOM 1368 C CA . MET A 1 173 ? 17.211 -8.406 1.777 1.00 51.94 173 MET A CA 1
ATOM 1369 C C . MET A 1 173 ? 18.519 -9.204 1.742 1.00 51.94 173 MET A C 1
ATOM 1371 O O . MET A 1 173 ? 19.581 -8.642 1.978 1.00 51.94 173 MET A O 1
ATOM 1375 N N . ASP A 1 174 ? 18.437 -10.472 1.346 1.00 49.00 174 ASP A N 1
ATOM 1376 C CA . ASP A 1 174 ? 19.580 -11.381 1.248 1.00 49.00 174 ASP A CA 1
ATOM 1377 C C . ASP A 1 174 ? 20.580 -10.916 0.180 1.00 49.00 174 ASP A C 1
ATOM 1379 O O . ASP A 1 174 ? 21.777 -10.863 0.430 1.00 49.00 174 ASP A O 1
ATOM 1383 N N . ALA A 1 175 ? 20.087 -10.445 -0.973 1.00 51.28 175 ALA A N 1
ATOM 1384 C CA . ALA A 1 175 ? 20.932 -9.879 -2.023 1.00 51.28 175 ALA A CA 1
ATOM 1385 C C . ALA A 1 175 ? 21.579 -8.550 -1.595 1.00 51.28 175 ALA A C 1
ATOM 1387 O O . ALA A 1 175 ? 22.716 -8.273 -1.959 1.00 51.28 175 ALA A O 1
ATOM 1388 N N . ALA A 1 176 ? 20.884 -7.716 -0.814 1.00 55.06 176 ALA A N 1
ATOM 1389 C CA . ALA A 1 176 ? 21.466 -6.497 -0.257 1.00 55.06 176 ALA A CA 1
ATOM 1390 C C . ALA A 1 176 ? 22.561 -6.814 0.782 1.00 55.06 176 ALA A C 1
ATOM 1392 O O . ALA A 1 176 ? 23.616 -6.179 0.764 1.00 55.06 176 ALA A O 1
ATOM 1393 N N . LEU A 1 177 ? 22.330 -7.817 1.637 1.00 52.94 177 LEU A N 1
ATOM 1394 C CA . LEU A 1 177 ? 23.269 -8.279 2.662 1.00 52.94 177 LEU A CA 1
ATOM 1395 C C . LEU A 1 177 ? 24.526 -8.923 2.056 1.00 52.94 177 LEU A C 1
ATOM 1397 O O . LEU A 1 177 ? 25.631 -8.548 2.446 1.00 52.94 177 LEU A O 1
ATOM 1401 N N . ASP A 1 178 ? 24.379 -9.805 1.062 1.00 52.72 178 ASP A N 1
ATOM 1402 C CA . ASP A 1 178 ? 25.501 -10.433 0.339 1.00 52.72 178 ASP A CA 1
ATOM 1403 C C . ASP A 1 178 ? 26.384 -9.403 -0.382 1.00 52.72 178 ASP A C 1
ATOM 1405 O O . ASP A 1 178 ? 27.587 -9.598 -0.558 1.00 52.72 178 ASP A O 1
ATOM 1409 N N . LEU A 1 179 ? 25.798 -8.268 -0.770 1.00 53.69 179 LEU A N 1
ATOM 1410 C CA . LEU A 1 179 ? 26.499 -7.154 -1.408 1.00 53.69 179 LEU A CA 1
ATOM 1411 C C . LEU A 1 179 ? 27.102 -6.155 -0.407 1.00 53.69 179 LEU A C 1
ATOM 1413 O O . LEU A 1 179 ? 27.627 -5.121 -0.823 1.00 53.69 179 LEU A O 1
ATOM 1417 N N . GLY A 1 180 ? 27.022 -6.424 0.902 1.00 46.53 180 GLY A N 1
ATOM 1418 C CA . GLY A 1 180 ? 27.517 -5.525 1.948 1.00 46.53 180 GLY A CA 1
ATOM 1419 C C . GLY A 1 180 ? 26.778 -4.183 2.010 1.00 46.53 180 GLY A C 1
ATOM 1420 O O . GLY A 1 180 ? 27.258 -3.243 2.645 1.00 46.53 180 GLY A O 1
ATOM 1421 N N . LEU A 1 181 ? 25.617 -4.070 1.356 1.00 51.84 181 LEU A N 1
ATOM 1422 C CA . LEU A 1 181 ? 24.750 -2.908 1.471 1.00 51.84 181 LEU A CA 1
ATOM 1423 C C . LEU A 1 181 ? 24.026 -3.029 2.807 1.00 51.84 181 LEU A C 1
ATOM 1425 O O . LEU A 1 181 ? 23.223 -3.943 3.002 1.00 51.84 181 LEU A O 1
ATOM 1429 N N . ALA A 1 182 ? 24.297 -2.113 3.740 1.00 45.84 182 ALA A N 1
ATOM 1430 C CA . ALA A 1 182 ? 23.561 -2.105 4.996 1.00 45.84 182 ALA A CA 1
ATOM 1431 C C . ALA A 1 182 ? 22.048 -2.069 4.688 1.00 45.84 182 ALA A C 1
ATOM 1433 O O . ALA A 1 182 ? 21.637 -1.264 3.842 1.00 45.84 182 ALA A O 1
ATOM 1434 N N . PRO A 1 183 ? 21.211 -2.868 5.380 1.00 43.62 183 PRO A N 1
ATOM 1435 C CA . PRO A 1 183 ? 19.751 -2.861 5.242 1.00 43.62 183 PRO A CA 1
ATOM 1436 C C . PRO A 1 183 ? 19.135 -1.461 5.161 1.00 43.62 183 PRO A C 1
ATOM 1438 O O . PRO A 1 183 ? 18.182 -1.210 4.430 1.00 43.62 183 PRO A O 1
ATOM 1441 N N . HIS A 1 184 ? 19.732 -0.527 5.902 1.00 43.44 184 HIS A N 1
ATOM 1442 C CA . HIS A 1 184 ? 19.289 0.854 6.025 1.00 43.44 184 HIS A CA 1
ATOM 1443 C C . HIS A 1 184 ? 19.796 1.784 4.910 1.00 43.44 184 HIS A C 1
ATOM 1445 O O . HIS A 1 184 ? 19.231 2.856 4.726 1.00 43.44 184 HIS A O 1
ATOM 1451 N N . GLN A 1 185 ? 20.856 1.421 4.180 1.00 35.59 185 GLN A N 1
ATOM 1452 C CA . GLN A 1 185 ? 21.515 2.299 3.202 1.00 35.59 185 GLN A CA 1
ATOM 1453 C C . GLN A 1 185 ? 21.033 2.082 1.761 1.00 35.59 185 GLN A C 1
ATOM 1455 O O . GLN A 1 185 ? 21.097 3.015 0.967 1.00 35.59 185 GLN A O 1
ATOM 1460 N N . SER A 1 186 ? 20.505 0.901 1.420 1.00 39.72 186 SER A N 1
ATOM 1461 C CA . SER A 1 186 ? 19.961 0.618 0.078 1.00 39.72 186 SER A CA 1
ATOM 1462 C C . SER A 1 186 ? 18.439 0.777 -0.039 1.00 39.72 186 SER A C 1
ATOM 1464 O O . SER A 1 186 ? 17.927 0.842 -1.154 1.00 39.72 186 SER A O 1
ATOM 1466 N N . GLN A 1 187 ? 17.707 0.858 1.083 1.00 43.19 187 GLN A N 1
ATOM 1467 C CA . GLN A 1 187 ? 16.234 0.792 1.101 1.00 43.19 187 GLN A CA 1
ATOM 1468 C C . GLN A 1 187 ? 15.521 2.056 1.609 1.00 43.19 187 GLN A C 1
ATOM 1470 O O . GLN A 1 187 ? 14.301 2.160 1.478 1.00 43.19 187 GLN A O 1
ATOM 1475 N N . VAL A 1 188 ? 16.242 3.025 2.183 1.00 45.62 188 VAL A N 1
ATOM 1476 C CA . VAL A 1 188 ? 15.638 4.171 2.887 1.00 45.62 188 VAL A CA 1
ATOM 1477 C C . VAL A 1 188 ? 15.866 5.463 2.099 1.00 45.62 188 VAL A C 1
ATOM 1479 O O . VAL A 1 188 ? 16.565 6.374 2.533 1.00 45.62 188 VAL A O 1
ATOM 1482 N N . THR A 1 189 ? 15.279 5.566 0.904 1.00 42.91 189 THR A N 1
ATOM 1483 C CA . THR A 1 189 ? 15.043 6.891 0.308 1.00 42.91 189 THR A CA 1
ATOM 1484 C C . THR A 1 189 ? 13.734 7.432 0.891 1.00 42.91 189 THR A C 1
ATOM 1486 O O . THR A 1 189 ? 12.650 7.098 0.420 1.00 42.91 189 THR A O 1
ATOM 1489 N N . GLY A 1 190 ? 13.835 8.219 1.967 1.00 57.59 190 GLY A N 1
ATOM 1490 C CA . GLY A 1 190 ? 12.695 8.788 2.703 1.00 57.59 190 GLY A CA 1
ATOM 1491 C C . GLY A 1 190 ? 12.454 8.147 4.076 1.00 57.59 190 GLY A C 1
ATOM 1492 O O . GLY A 1 190 ? 13.080 7.161 4.442 1.00 57.59 190 GLY A O 1
ATOM 1493 N N . THR A 1 191 ? 11.560 8.728 4.875 1.00 63.69 191 THR A N 1
ATOM 1494 C CA . THR A 1 191 ? 11.296 8.279 6.252 1.00 63.69 191 THR A CA 1
ATOM 1495 C C . THR A 1 191 ? 10.420 7.007 6.279 1.00 63.69 191 THR A C 1
ATOM 1497 O O . THR A 1 191 ? 9.394 6.975 5.595 1.00 63.69 191 THR A O 1
ATOM 1500 N N . PRO A 1 192 ? 10.759 5.965 7.071 1.00 85.81 192 PRO A N 1
ATOM 1501 C CA . PRO A 1 192 ? 10.163 4.621 6.983 1.00 85.81 192 PRO A CA 1
ATOM 1502 C C . PRO A 1 192 ? 8.794 4.486 7.676 1.00 85.81 192 PRO A C 1
ATOM 1504 O O . PRO A 1 192 ? 8.515 3.484 8.323 1.00 85.81 192 PRO A O 1
ATOM 1507 N N . PHE A 1 193 ? 7.917 5.483 7.538 1.00 91.19 193 PHE A N 1
ATOM 1508 C CA . PHE A 1 193 ? 6.690 5.636 8.335 1.00 91.19 193 PHE A CA 1
ATOM 1509 C C . PHE A 1 193 ? 5.740 4.426 8.354 1.00 91.19 193 PHE A C 1
ATOM 1511 O O . PHE A 1 193 ? 4.989 4.278 9.311 1.00 91.19 193 PHE A O 1
ATOM 1518 N N . TYR A 1 194 ? 5.756 3.584 7.317 1.00 94.19 194 TYR A N 1
ATOM 1519 C CA . TYR A 1 194 ? 4.846 2.440 7.166 1.00 94.19 194 TYR A CA 1
ATOM 1520 C C . TYR A 1 194 ? 5.556 1.082 7.246 1.00 94.19 194 TYR A C 1
ATOM 1522 O O . TYR A 1 194 ? 4.913 0.054 7.042 1.00 94.19 194 TYR A O 1
ATOM 1530 N N . MET A 1 195 ? 6.867 1.053 7.507 1.00 93.94 195 MET A N 1
ATOM 1531 C CA . MET A 1 195 ? 7.613 -0.202 7.617 1.00 93.94 195 MET A CA 1
ATOM 1532 C C . MET A 1 195 ? 7.276 -0.932 8.919 1.00 93.94 195 MET A C 1
ATOM 1534 O O . MET A 1 195 ? 7.035 -0.307 9.953 1.00 93.94 195 MET A O 1
ATOM 1538 N N . SER A 1 196 ? 7.292 -2.262 8.874 1.00 95.50 196 SER A N 1
ATOM 1539 C CA . SER A 1 196 ? 7.120 -3.093 10.065 1.00 95.50 196 SER A CA 1
ATOM 1540 C C . SER A 1 196 ? 8.395 -3.158 10.931 1.00 95.50 196 SER A C 1
ATOM 1542 O O . SER A 1 196 ? 9.496 -2.883 10.440 1.00 95.50 196 SER A O 1
ATOM 1544 N N . PRO A 1 197 ? 8.284 -3.544 12.219 1.00 96.12 197 PRO A N 1
ATOM 1545 C CA . PRO A 1 197 ? 9.430 -3.763 13.105 1.00 96.12 197 PRO A CA 1
ATOM 1546 C C . PRO A 1 197 ? 10.476 -4.714 12.522 1.00 96.12 197 PRO A C 1
ATOM 1548 O O . PRO A 1 197 ? 11.672 -4.457 12.618 1.00 96.12 197 PRO A O 1
ATOM 1551 N N . GLU A 1 198 ? 10.041 -5.800 11.889 1.00 93.62 198 GLU A N 1
ATOM 1552 C CA . GLU A 1 198 ? 10.922 -6.765 11.242 1.00 93.62 198 GLU A CA 1
ATOM 1553 C C . GLU A 1 198 ? 11.627 -6.187 10.006 1.00 93.62 198 GLU A C 1
ATOM 1555 O O . GLU A 1 198 ? 12.810 -6.463 9.824 1.00 93.62 198 GLU A O 1
ATOM 1560 N N . GLN A 1 199 ? 10.974 -5.311 9.230 1.00 90.69 199 GLN A N 1
ATOM 1561 C CA . GLN A 1 199 ? 11.622 -4.602 8.120 1.00 90.69 199 GLN A CA 1
ATOM 1562 C C . GLN A 1 199 ? 12.724 -3.673 8.612 1.00 90.69 199 GLN A C 1
ATOM 1564 O O . GLN A 1 199 ? 13.855 -3.750 8.134 1.00 90.69 199 GLN A O 1
ATOM 1569 N N . VAL A 1 200 ? 12.424 -2.818 9.592 1.00 89.56 200 VAL A N 1
ATOM 1570 C CA . VAL A 1 200 ? 13.422 -1.868 10.100 1.00 89.56 200 VAL A CA 1
ATOM 1571 C C . VAL A 1 200 ? 14.509 -2.548 10.931 1.00 89.56 200 VAL A C 1
ATOM 1573 O O . VAL A 1 200 ? 15.590 -1.993 11.047 1.00 89.56 200 VAL A O 1
ATOM 1576 N N . ALA A 1 201 ? 14.263 -3.740 11.482 1.00 87.31 201 ALA A N 1
ATOM 1577 C CA . ALA A 1 201 ? 15.281 -4.559 12.147 1.00 87.31 201 ALA A CA 1
ATOM 1578 C C . ALA A 1 201 ? 16.077 -5.449 11.178 1.00 87.31 201 ALA A C 1
ATOM 1580 O O . ALA A 1 201 ? 16.991 -6.150 11.609 1.00 87.31 201 ALA A O 1
ATOM 1581 N N . GLY A 1 202 ? 15.701 -5.473 9.899 1.00 82.50 202 GLY A N 1
ATOM 1582 C CA . GLY A 1 202 ? 16.291 -6.338 8.888 1.00 82.50 202 GLY A CA 1
ATOM 1583 C C . GLY A 1 202 ? 16.158 -7.835 9.154 1.00 82.50 202 GLY A C 1
ATOM 1584 O O . GLY A 1 202 ? 17.057 -8.611 8.842 1.00 82.50 202 GLY A O 1
ATOM 1585 N N . LYS A 1 203 ? 15.043 -8.234 9.762 1.00 86.44 203 LYS A N 1
ATOM 1586 C CA . LYS A 1 203 ? 14.692 -9.632 10.013 1.00 86.44 203 LYS A CA 1
ATOM 1587 C C . LYS A 1 203 ? 13.972 -10.226 8.794 1.00 86.44 203 LYS A C 1
ATOM 1589 O O . LYS A 1 203 ? 13.409 -9.473 7.998 1.00 86.44 203 LYS A O 1
ATOM 1594 N N . PRO A 1 204 ? 13.935 -11.565 8.661 1.00 84.62 204 PRO A N 1
ATOM 1595 C CA . PRO A 1 204 ? 13.127 -12.221 7.640 1.00 84.62 204 PRO A CA 1
ATOM 1596 C C . PRO A 1 204 ? 11.675 -11.735 7.674 1.00 84.62 204 PRO A C 1
ATOM 1598 O O . PRO A 1 204 ? 11.077 -11.611 8.745 1.00 84.62 204 PRO A O 1
ATOM 1601 N N . LEU A 1 205 ? 11.130 -11.453 6.492 1.00 88.12 205 LEU A N 1
ATOM 1602 C CA . LEU A 1 205 ? 9.782 -10.920 6.326 1.00 88.12 205 LEU A CA 1
ATOM 1603 C C . LEU A 1 205 ? 8.813 -12.022 5.921 1.00 88.12 205 LEU A C 1
ATOM 1605 O O . LEU A 1 205 ? 9.118 -12.836 5.048 1.00 88.12 205 LEU A O 1
ATOM 1609 N N . ASP A 1 206 ? 7.611 -11.968 6.480 1.00 92.81 206 ASP A N 1
ATOM 1610 C CA . ASP A 1 206 ? 6.452 -12.707 5.995 1.00 92.81 206 ASP A CA 1
ATOM 1611 C C . ASP A 1 206 ? 5.279 -11.751 5.710 1.00 92.81 206 ASP A C 1
ATOM 1613 O O . ASP A 1 206 ? 5.397 -10.524 5.790 1.00 92.81 206 ASP A O 1
ATOM 1617 N N . HIS A 1 207 ? 4.125 -12.305 5.344 1.00 95.94 207 HIS A N 1
ATOM 1618 C CA . HIS A 1 207 ? 2.923 -11.540 5.010 1.00 95.94 207 HIS A CA 1
ATOM 1619 C C . HIS A 1 207 ? 2.396 -10.656 6.153 1.00 95.94 207 HIS A C 1
ATOM 1621 O O . HIS A 1 207 ? 1.646 -9.709 5.901 1.00 95.94 207 HIS A O 1
ATOM 1627 N N . ARG A 1 208 ? 2.797 -10.904 7.408 1.00 98.31 208 ARG A N 1
ATOM 1628 C CA . ARG A 1 208 ? 2.391 -10.108 8.579 1.00 98.31 208 ARG A CA 1
ATOM 1629 C C . ARG A 1 208 ? 3.074 -8.741 8.624 1.00 98.31 208 ARG A C 1
ATOM 1631 O O . ARG A 1 208 ? 2.612 -7.863 9.361 1.00 98.31 208 ARG A O 1
ATOM 1638 N N . SER A 1 209 ? 4.103 -8.525 7.803 1.00 96.88 209 SER A N 1
ATOM 1639 C CA . SER A 1 209 ? 4.653 -7.194 7.535 1.00 96.88 209 SER A CA 1
ATOM 1640 C C . SER A 1 209 ? 3.635 -6.295 6.831 1.00 96.88 209 SER A C 1
ATOM 1642 O O . SER A 1 209 ? 3.386 -5.186 7.298 1.00 96.88 209 SER A O 1
ATOM 1644 N N . ASP A 1 210 ? 2.957 -6.793 5.790 1.00 97.62 210 ASP A N 1
ATOM 1645 C CA . ASP A 1 210 ? 1.941 -6.018 5.058 1.00 97.62 210 ASP A CA 1
ATOM 1646 C C . ASP A 1 210 ? 0.734 -5.670 5.949 1.00 97.62 210 ASP A C 1
ATOM 1648 O O . ASP A 1 210 ? 0.150 -4.594 5.826 1.00 97.62 210 ASP A O 1
ATOM 1652 N N . ILE A 1 211 ? 0.381 -6.563 6.882 1.00 98.75 211 ILE A N 1
ATOM 1653 C CA . ILE A 1 211 ? -0.682 -6.348 7.879 1.00 98.75 211 ILE A CA 1
ATOM 1654 C C . ILE A 1 211 ? -0.329 -5.181 8.806 1.00 98.75 211 ILE A C 1
ATOM 1656 O O . ILE A 1 211 ? -1.179 -4.329 9.070 1.00 98.75 211 ILE A O 1
ATOM 1660 N N . PHE A 1 212 ? 0.916 -5.122 9.288 1.00 98.69 212 PHE A N 1
ATOM 1661 C CA . PHE A 1 212 ? 1.373 -4.014 10.124 1.00 98.69 212 PHE A CA 1
ATOM 1662 C C . PHE A 1 212 ? 1.302 -2.692 9.359 1.00 98.69 212 PHE A C 1
ATOM 1664 O O . PHE A 1 212 ? 0.705 -1.732 9.845 1.00 98.69 212 PHE A O 1
ATOM 1671 N N . SER A 1 213 ? 1.831 -2.661 8.133 1.00 98.31 213 SER A N 1
ATOM 1672 C CA . SER A 1 213 ? 1.776 -1.485 7.261 1.00 98.31 213 SER A CA 1
ATOM 1673 C C . SER A 1 213 ? 0.339 -1.024 6.996 1.00 98.31 213 SER A C 1
ATOM 1675 O O . SER A 1 213 ? 0.046 0.170 7.069 1.00 98.31 213 SER A O 1
ATOM 1677 N N . LEU A 1 214 ? -0.595 -1.954 6.765 1.00 98.69 214 LEU A N 1
ATOM 1678 C CA . LEU A 1 214 ? -2.016 -1.630 6.619 1.00 98.69 214 LEU A CA 1
ATOM 1679 C C . LEU A 1 214 ? -2.624 -1.078 7.920 1.00 98.69 214 LEU A C 1
ATOM 1681 O O . LEU A 1 214 ? -3.460 -0.175 7.874 1.00 98.69 214 LEU A O 1
ATOM 1685 N N . GLY A 1 215 ? -2.186 -1.580 9.078 1.00 98.75 215 GLY A N 1
ATOM 1686 C CA . GLY A 1 215 ? -2.537 -1.046 10.395 1.00 98.75 215 GLY A CA 1
ATOM 1687 C C . GLY A 1 215 ? -2.085 0.403 10.592 1.00 98.75 215 GLY A C 1
ATOM 1688 O O . GLY A 1 215 ? -2.846 1.208 11.128 1.00 98.75 215 GLY A O 1
ATOM 1689 N N . VAL A 1 216 ? -0.894 0.760 10.098 1.00 98.56 216 VAL A N 1
ATOM 1690 C CA . VAL A 1 216 ? -0.391 2.146 10.116 1.00 98.56 216 VAL A CA 1
ATOM 1691 C C . VAL A 1 216 ? -1.286 3.054 9.270 1.00 98.56 216 VAL A C 1
ATOM 1693 O O . VAL A 1 216 ? -1.674 4.127 9.729 1.00 98.56 216 VAL A O 1
ATOM 1696 N N . ILE A 1 217 ? -1.671 2.608 8.069 1.00 98.38 217 ILE A N 1
ATOM 1697 C CA . ILE A 1 217 ? -2.585 3.357 7.189 1.00 98.38 217 ILE A CA 1
ATOM 1698 C C . ILE A 1 217 ? -3.956 3.536 7.850 1.00 98.38 217 ILE A C 1
ATOM 1700 O O . ILE A 1 217 ? -4.514 4.631 7.818 1.00 98.38 217 ILE A O 1
ATOM 1704 N N . LEU A 1 218 ? -4.505 2.483 8.469 1.00 98.62 218 LEU A N 1
ATOM 1705 C CA . LEU A 1 218 ? -5.771 2.576 9.200 1.00 98.62 218 LEU A CA 1
ATOM 1706 C C . LEU A 1 218 ? -5.677 3.615 10.320 1.00 98.62 218 LEU A C 1
ATOM 1708 O O . LEU A 1 218 ? -6.550 4.471 10.417 1.00 98.62 218 LEU A O 1
ATOM 1712 N N . TYR A 1 219 ? -4.617 3.575 11.130 1.00 98.50 219 TYR A N 1
ATOM 1713 C CA . TYR A 1 219 ? -4.396 4.552 12.195 1.00 98.50 219 TYR A CA 1
ATOM 1714 C C . TYR A 1 219 ? -4.409 5.990 11.657 1.00 98.50 219 TYR A C 1
ATOM 1716 O O . TYR A 1 219 ? -5.121 6.845 12.191 1.00 98.50 219 TYR A O 1
ATOM 1724 N N . GLU A 1 220 ? -3.659 6.256 10.586 1.00 97.44 220 GLU A N 1
ATOM 1725 C CA . GLU A 1 220 ? -3.557 7.593 9.997 1.00 97.44 220 GLU A CA 1
ATOM 1726 C C . GLU A 1 220 ? -4.887 8.075 9.422 1.00 97.44 220 GLU A C 1
ATOM 1728 O O . GLU A 1 220 ? -5.277 9.213 9.664 1.00 97.44 220 GLU A O 1
ATOM 1733 N N . LEU A 1 221 ? -5.648 7.210 8.749 1.00 97.19 221 LEU A N 1
ATOM 1734 C CA . LEU A 1 221 ? -6.972 7.578 8.239 1.00 97.19 221 LEU A CA 1
ATOM 1735 C C . LEU A 1 221 ? -7.983 7.881 9.355 1.00 97.19 221 LEU A C 1
ATOM 1737 O O . LEU A 1 221 ? -8.884 8.695 9.162 1.00 97.19 221 LEU A O 1
ATOM 1741 N N . LEU A 1 222 ? -7.867 7.228 10.515 1.00 97.06 222 LEU A N 1
ATOM 1742 C CA . LEU A 1 222 ? -8.771 7.461 11.645 1.00 97.06 222 LEU A CA 1
ATOM 1743 C C . LEU A 1 222 ? -8.446 8.750 12.400 1.00 97.06 222 LEU A C 1
ATOM 1745 O O . LEU A 1 222 ? -9.360 9.452 12.847 1.00 97.06 222 LEU A O 1
ATOM 1749 N N . THR A 1 223 ? -7.154 9.032 12.560 1.00 95.62 223 THR A N 1
ATOM 1750 C CA . THR A 1 223 ? -6.650 10.065 13.474 1.00 95.62 223 THR A CA 1
ATOM 1751 C C . THR A 1 223 ? -6.111 11.302 12.766 1.00 95.62 223 THR A C 1
ATOM 1753 O O . THR A 1 223 ? -5.916 12.316 13.426 1.00 95.62 223 THR A O 1
ATOM 1756 N N . HIS A 1 224 ? -5.864 11.236 11.456 1.00 93.69 224 HIS A N 1
ATOM 1757 C CA . HIS A 1 224 ? -5.104 12.218 10.669 1.00 93.69 224 HIS A CA 1
ATOM 1758 C C . HIS A 1 224 ? -3.634 12.374 11.101 1.00 93.69 224 HIS A C 1
ATOM 1760 O O . HIS A 1 224 ? -2.955 13.305 10.681 1.00 93.69 224 HIS A O 1
ATOM 1766 N N . HIS A 1 225 ? -3.124 11.454 11.925 1.00 93.62 225 HIS A N 1
ATOM 1767 C CA . HIS A 1 225 ? -1.758 11.466 12.438 1.00 93.62 225 HIS A CA 1
ATOM 1768 C C . HIS A 1 225 ? -1.096 10.115 12.188 1.00 93.62 225 HIS A C 1
ATOM 1770 O O . HIS A 1 225 ? -1.728 9.069 12.303 1.00 93.62 225 HIS A O 1
ATOM 1776 N N . LYS A 1 226 ? 0.202 10.103 11.891 1.00 95.00 226 LYS A N 1
ATOM 1777 C CA . LYS A 1 226 ? 0.957 8.844 11.837 1.00 95.00 226 LYS A CA 1
ATOM 1778 C C . LYS A 1 226 ? 1.175 8.314 13.261 1.00 95.00 226 LYS A C 1
ATOM 1780 O O . LYS A 1 226 ? 1.469 9.117 14.145 1.00 95.00 226 LYS A O 1
ATOM 1785 N N . PRO A 1 227 ? 1.098 6.990 13.491 1.00 96.56 227 PRO A N 1
ATOM 1786 C CA . PRO A 1 227 ? 1.373 6.407 14.807 1.00 96.56 227 PRO A CA 1
ATOM 1787 C C . PRO A 1 227 ? 2.852 6.516 15.202 1.00 96.56 227 PRO A C 1
ATOM 1789 O O . PRO A 1 227 ? 3.171 6.560 16.386 1.00 96.56 227 PRO A O 1
ATOM 1792 N N . PHE A 1 228 ? 3.751 6.555 14.213 1.00 95.62 228 PHE A N 1
ATOM 1793 C CA . PHE A 1 228 ? 5.192 6.693 14.402 1.00 95.62 228 PHE A CA 1
ATOM 1794 C C . PHE A 1 228 ? 5.672 7.896 13.591 1.00 95.62 228 PHE A C 1
ATOM 1796 O O . PHE A 1 228 ? 5.521 7.923 12.366 1.00 95.62 228 PHE A O 1
ATOM 1803 N N . ALA A 1 229 ? 6.217 8.907 14.258 1.00 88.81 229 ALA A N 1
ATOM 1804 C CA . ALA A 1 229 ? 6.643 10.149 13.629 1.00 88.81 229 ALA A CA 1
ATOM 1805 C C . ALA A 1 229 ? 7.794 10.798 14.402 1.00 88.81 229 ALA A C 1
ATOM 1807 O O . ALA A 1 229 ? 7.844 10.771 15.628 1.00 88.81 229 ALA A O 1
ATOM 1808 N N . GLY A 1 230 ? 8.708 11.425 13.670 1.00 86.31 230 GLY A N 1
ATOM 1809 C CA . GLY A 1 230 ? 9.843 12.132 14.241 1.00 86.31 230 GLY A CA 1
ATOM 1810 C C . GLY A 1 230 ? 10.590 12.930 13.174 1.00 86.31 230 GLY A C 1
ATOM 1811 O O . GLY A 1 230 ? 10.474 12.618 11.984 1.00 86.31 230 GLY A O 1
ATOM 1812 N N . PRO A 1 231 ? 11.355 13.959 13.575 1.00 79.56 231 PRO A N 1
ATOM 1813 C CA . PRO A 1 231 ? 12.122 14.809 12.667 1.00 79.56 231 PRO A CA 1
ATOM 1814 C C . PRO A 1 231 ? 13.221 14.055 11.910 1.00 79.56 231 PRO A C 1
ATOM 1816 O O . PRO A 1 231 ? 13.649 14.505 10.849 1.00 79.56 231 PRO A O 1
ATOM 1819 N N . ARG A 1 232 ? 13.696 12.917 12.437 1.00 85.62 232 ARG A N 1
ATOM 1820 C CA . ARG A 1 232 ? 14.774 12.122 11.835 1.00 85.62 232 ARG A CA 1
ATOM 1821 C C . ARG A 1 232 ? 14.329 10.680 11.577 1.00 85.62 232 ARG A C 1
ATOM 1823 O O . ARG A 1 232 ? 13.664 10.097 12.433 1.00 85.62 232 ARG A O 1
ATOM 1830 N N . PRO A 1 233 ? 14.770 10.046 10.472 1.00 86.19 233 PRO A N 1
ATOM 1831 C CA . PRO A 1 233 ? 14.442 8.648 10.180 1.00 86.19 233 PRO A CA 1
ATOM 1832 C C . PRO A 1 233 ? 14.784 7.668 11.309 1.00 86.19 233 PRO A C 1
ATOM 1834 O O . PRO A 1 233 ? 14.018 6.747 11.566 1.00 86.19 233 PRO A O 1
ATOM 1837 N N . GLN A 1 234 ? 15.895 7.891 12.017 1.00 87.19 234 GLN A N 1
ATOM 1838 C CA . GLN A 1 234 ? 16.326 7.049 13.140 1.00 87.19 234 GLN A CA 1
ATOM 1839 C C . GLN A 1 234 ? 15.333 7.064 14.310 1.00 87.19 234 GLN A C 1
ATOM 1841 O O . GLN A 1 234 ? 15.115 6.032 14.933 1.00 87.19 234 GLN A O 1
ATOM 1846 N N . GLU A 1 235 ? 14.694 8.204 14.577 1.00 90.25 235 GLU A N 1
ATOM 1847 C CA . GLU A 1 235 ? 13.685 8.316 15.638 1.00 90.25 235 GLU A CA 1
ATOM 1848 C C . GLU A 1 235 ? 12.402 7.578 15.260 1.00 90.25 235 GLU A C 1
ATOM 1850 O O . GLU A 1 235 ? 11.787 6.921 16.094 1.00 90.25 235 GLU A O 1
ATOM 1855 N N . VAL A 1 236 ? 12.024 7.626 13.980 1.00 92.62 236 VAL A N 1
ATOM 1856 C CA . VAL A 1 236 ? 10.883 6.853 13.476 1.00 92.62 236 VAL A CA 1
ATOM 1857 C C . VAL A 1 236 ? 11.165 5.355 13.567 1.00 92.62 236 VAL A C 1
ATOM 1859 O O . VAL A 1 236 ? 10.289 4.605 13.983 1.00 92.62 236 VAL A O 1
ATOM 1862 N N . ILE A 1 237 ? 12.384 4.913 13.240 1.00 92.12 237 ILE A N 1
ATOM 1863 C CA . ILE A 1 237 ? 12.801 3.510 13.402 1.00 92.12 237 ILE A CA 1
ATOM 1864 C C . ILE A 1 237 ? 12.708 3.080 14.869 1.00 92.12 237 ILE A C 1
ATOM 1866 O O . ILE A 1 237 ? 12.116 2.042 15.157 1.00 92.12 237 ILE A O 1
ATOM 1870 N N . ASP A 1 238 ? 13.242 3.881 15.792 1.00 93.88 238 ASP A N 1
ATOM 1871 C CA . ASP A 1 238 ? 13.169 3.587 17.225 1.00 93.88 238 ASP A CA 1
ATOM 1872 C C . ASP A 1 238 ? 11.714 3.469 17.708 1.00 93.88 238 ASP A C 1
ATOM 1874 O O . ASP A 1 238 ? 11.350 2.504 18.382 1.00 93.88 238 ASP A O 1
ATOM 1878 N N . GLN A 1 239 ? 10.833 4.371 17.265 1.00 96.12 239 GLN A N 1
ATOM 1879 C CA . GLN A 1 239 ? 9.409 4.284 17.583 1.00 96.12 239 GLN A CA 1
ATOM 1880 C C . GLN A 1 239 ? 8.732 3.045 16.977 1.00 96.12 239 GLN A C 1
ATOM 1882 O O . GLN A 1 239 ? 7.923 2.381 17.636 1.00 96.12 239 GLN A O 1
ATOM 1887 N N . ILE A 1 240 ? 9.064 2.689 15.735 1.00 96.62 240 ILE A N 1
ATOM 1888 C CA . ILE A 1 240 ? 8.561 1.464 15.104 1.00 96.62 240 ILE A CA 1
ATOM 1889 C C . ILE A 1 240 ? 8.989 0.236 15.916 1.00 96.62 240 ILE A C 1
ATOM 1891 O O . ILE A 1 240 ? 8.185 -0.684 16.057 1.00 96.62 240 ILE A O 1
ATOM 1895 N N . LEU A 1 241 ? 10.178 0.225 16.513 1.00 95.88 241 LEU A N 1
ATOM 1896 C CA . LEU A 1 241 ? 10.663 -0.905 17.305 1.00 95.88 241 LEU A CA 1
ATOM 1897 C C . LEU A 1 241 ? 10.090 -0.944 18.728 1.00 95.88 241 LEU A C 1
ATOM 1899 O O . LEU A 1 241 ? 9.682 -2.011 19.189 1.00 95.88 241 LEU A O 1
ATOM 1903 N N . HIS A 1 242 ? 10.024 0.197 19.415 1.00 95.62 242 HIS A N 1
ATOM 1904 C CA . HIS A 1 242 ? 9.874 0.225 20.876 1.00 95.62 242 HIS A CA 1
ATOM 1905 C C . HIS A 1 242 ? 8.657 1.012 21.376 1.00 95.62 242 HIS A C 1
ATOM 1907 O O . HIS A 1 242 ? 8.153 0.742 22.465 1.00 95.62 242 HIS A O 1
ATOM 1913 N N . TYR A 1 243 ? 8.151 1.966 20.594 1.00 95.69 243 TYR A N 1
ATOM 1914 C CA . TYR A 1 243 ? 7.070 2.850 21.026 1.00 95.69 243 TYR A CA 1
ATOM 1915 C C . TYR A 1 243 ? 5.686 2.251 20.760 1.00 95.69 243 TYR A C 1
ATOM 1917 O O . TYR A 1 243 ? 5.416 1.717 19.679 1.00 95.69 243 TYR A O 1
ATOM 1925 N N . THR A 1 244 ? 4.788 2.383 21.738 1.00 94.94 244 THR A N 1
ATOM 1926 C CA . THR A 1 244 ? 3.363 2.067 21.581 1.00 94.94 244 THR A CA 1
ATOM 1927 C C . THR A 1 244 ? 2.592 3.374 21.380 1.00 94.94 244 THR A C 1
ATOM 1929 O O . THR A 1 244 ? 2.614 4.206 22.287 1.00 94.94 244 THR A O 1
ATOM 1932 N N . PRO A 1 245 ? 1.941 3.584 20.220 1.00 94.62 245 PRO A N 1
ATOM 1933 C CA . PRO A 1 245 ? 1.193 4.807 19.956 1.00 94.62 245 PRO A CA 1
ATOM 1934 C C . PRO A 1 245 ? -0.085 4.872 20.809 1.00 94.62 245 PRO A C 1
ATOM 1936 O O . PRO A 1 245 ? -0.600 3.816 21.191 1.00 94.62 245 PRO A O 1
ATOM 1939 N N . PRO A 1 246 ? -0.626 6.077 21.079 1.00 96.19 246 PRO A N 1
ATOM 1940 C CA . PRO A 1 246 ? -1.921 6.235 21.739 1.00 96.19 246 PRO A CA 1
ATOM 1941 C C . PRO A 1 246 ? -3.012 5.526 20.943 1.00 96.19 246 PRO A C 1
ATOM 1943 O O . PRO A 1 246 ? -2.920 5.420 19.721 1.00 96.19 246 PRO A O 1
ATOM 1946 N N . LEU A 1 247 ? -4.076 5.062 21.589 1.00 96.44 247 LEU A N 1
ATOM 1947 C CA . LEU A 1 247 ? -5.191 4.488 20.844 1.00 96.44 247 LEU A CA 1
ATOM 1948 C C . LEU A 1 247 ? -5.914 5.575 20.022 1.00 96.44 247 LEU A C 1
ATOM 1950 O O . LEU A 1 247 ? -6.032 6.717 20.474 1.00 96.44 247 LEU A O 1
ATOM 1954 N N . PRO A 1 248 ? -6.475 5.252 18.838 1.00 97.69 248 PRO A N 1
ATOM 1955 C CA . PRO A 1 248 ? -7.183 6.231 18.016 1.00 97.69 248 PRO A CA 1
ATOM 1956 C C . PRO A 1 248 ? -8.256 7.052 18.747 1.00 97.69 248 PRO A C 1
ATOM 1958 O O . PRO A 1 248 ? -8.417 8.234 18.440 1.00 97.69 248 PRO A O 1
ATOM 1961 N N . ARG A 1 249 ? -8.978 6.477 19.724 1.00 97.62 249 ARG A N 1
ATOM 1962 C CA . ARG A 1 249 ? -10.016 7.213 20.470 1.00 97.62 249 ARG A CA 1
ATOM 1963 C C . ARG A 1 249 ? -9.463 8.198 21.491 1.00 97.62 249 ARG A C 1
ATOM 1965 O O . ARG A 1 249 ? -10.197 9.109 21.870 1.00 97.62 249 ARG A O 1
ATOM 1972 N N . GLU A 1 250 ? -8.206 8.054 21.905 1.00 97.12 250 GLU A N 1
ATOM 1973 C CA . GLU A 1 250 ? -7.527 9.041 22.754 1.00 97.12 250 GLU A CA 1
ATOM 1974 C C . GLU A 1 250 ? -7.288 10.348 21.987 1.00 97.12 250 GLU A C 1
ATOM 1976 O O . GLU A 1 250 ? -7.417 11.428 22.556 1.00 97.12 250 GLU A O 1
ATOM 1981 N N . LEU A 1 251 ? -7.015 10.258 20.679 1.00 95.75 251 LEU A N 1
ATOM 1982 C CA . LEU A 1 251 ? -6.859 11.424 19.802 1.00 95.75 251 LEU A CA 1
ATOM 1983 C C . LEU A 1 251 ? -8.194 11.917 19.241 1.00 95.75 251 LEU A C 1
ATOM 1985 O O . LEU A 1 251 ? -8.397 13.114 19.047 1.00 95.75 251 LEU A O 1
ATOM 1989 N N . ARG A 1 252 ? -9.114 10.992 18.951 1.00 94.94 252 ARG A N 1
ATOM 1990 C CA . ARG A 1 252 ? -10.377 11.298 18.283 1.00 94.94 252 ARG A CA 1
ATOM 1991 C C . ARG A 1 252 ? -11.505 10.430 18.845 1.00 94.94 252 ARG A C 1
ATOM 1993 O O . ARG A 1 252 ? -11.799 9.345 18.351 1.00 94.94 252 ARG A O 1
ATOM 2000 N N . SER A 1 253 ? -12.178 10.932 19.878 1.00 95.56 253 SER A N 1
ATOM 2001 C CA . SER A 1 253 ? -13.153 10.176 20.689 1.00 95.56 253 SER A CA 1
ATOM 2002 C C . SER A 1 253 ? -14.352 9.600 19.923 1.00 95.56 253 SER A C 1
ATOM 2004 O O . SER A 1 253 ? -14.979 8.647 20.396 1.00 95.56 253 SER A O 1
ATOM 2006 N N . ASN A 1 254 ? -14.668 10.139 18.738 1.00 95.25 254 ASN A N 1
ATOM 2007 C CA . ASN A 1 254 ? -15.733 9.637 17.869 1.00 95.25 254 ASN A CA 1
ATOM 2008 C C . ASN A 1 254 ? -15.321 8.420 17.016 1.00 95.25 254 ASN A C 1
ATOM 2010 O O . ASN A 1 254 ? -16.181 7.861 16.331 1.00 95.25 254 ASN A O 1
ATOM 2014 N N . VAL A 1 255 ? -14.048 8.001 17.049 1.00 97.12 255 VAL A N 1
ATOM 2015 C CA . VAL A 1 255 ? -13.593 6.771 16.390 1.00 97.12 255 VAL A CA 1
ATOM 2016 C C . VAL A 1 255 ? -14.337 5.565 16.989 1.00 97.12 255 VAL A C 1
ATOM 2018 O O . VAL A 1 255 ? -14.411 5.422 18.213 1.00 97.12 255 VAL A O 1
ATOM 2021 N N . PRO A 1 256 ? -14.909 4.678 16.156 1.00 97.50 256 PRO A N 1
ATOM 2022 C CA . PRO A 1 256 ? -15.550 3.458 16.623 1.00 97.50 256 PRO A CA 1
ATOM 2023 C C . PRO A 1 256 ? -14.562 2.546 17.346 1.00 97.50 256 PRO A C 1
ATOM 2025 O O . PRO A 1 256 ? -13.462 2.295 16.851 1.00 97.50 256 PRO A O 1
ATOM 2028 N N . HIS A 1 257 ? -14.986 1.992 18.480 1.00 97.19 257 HIS A N 1
ATOM 2029 C CA . HIS A 1 257 ? -14.150 1.099 19.279 1.00 97.19 257 HIS A CA 1
ATOM 2030 C C . HIS A 1 257 ? -13.694 -0.137 18.492 1.00 97.19 257 HIS A C 1
ATOM 2032 O O . HIS A 1 257 ? -12.553 -0.562 18.622 1.00 97.19 257 HIS A O 1
ATOM 2038 N N . GLU A 1 258 ? -14.533 -0.674 17.602 1.00 97.31 258 GLU A N 1
ATOM 2039 C CA . GLU A 1 258 ? -14.149 -1.809 16.761 1.00 97.31 258 GLU A CA 1
ATOM 2040 C C . GLU A 1 258 ? -12.948 -1.500 15.849 1.00 97.31 258 GLU A C 1
ATOM 2042 O O . GLU A 1 258 ? -12.086 -2.358 15.677 1.00 97.31 258 GLU A O 1
ATOM 2047 N N . LEU A 1 259 ? -12.849 -0.285 15.294 1.00 98.44 259 LEU A N 1
ATOM 2048 C CA . LEU A 1 259 ? -11.715 0.100 14.442 1.00 98.44 259 LEU A CA 1
ATOM 2049 C C . LEU A 1 259 ? -10.430 0.301 15.255 1.00 98.44 259 LEU A C 1
ATOM 2051 O O . LEU A 1 259 ? -9.353 -0.068 14.796 1.00 98.44 259 LEU A O 1
ATOM 2055 N N . GLU A 1 260 ? -10.543 0.825 16.474 1.00 98.19 260 GLU A N 1
ATOM 2056 C CA . GLU A 1 260 ? -9.428 0.923 17.423 1.00 98.19 260 GLU A CA 1
ATOM 2057 C C . GLU A 1 260 ? -8.857 -0.455 17.786 1.00 98.19 260 GLU A C 1
ATOM 2059 O O . GLU A 1 260 ? -7.639 -0.629 17.782 1.00 98.19 260 GLU A O 1
ATOM 2064 N N . LEU A 1 261 ? -9.711 -1.454 18.032 1.00 98.31 261 LEU A N 1
ATOM 2065 C CA . LEU A 1 261 ? -9.260 -2.820 18.316 1.00 98.31 261 LEU A CA 1
ATOM 2066 C C . LEU A 1 261 ? -8.515 -3.442 17.125 1.00 98.31 261 LEU A C 1
ATOM 2068 O O . LEU A 1 261 ? -7.498 -4.114 17.316 1.00 98.31 261 LEU A O 1
ATOM 2072 N N . ILE A 1 262 ? -8.986 -3.191 15.897 1.00 98.69 262 ILE A N 1
ATOM 2073 C CA . ILE A 1 262 ? -8.313 -3.645 14.670 1.00 98.69 262 ILE A CA 1
ATOM 2074 C C . ILE A 1 262 ? -6.924 -3.002 14.557 1.00 98.69 262 ILE A C 1
ATOM 2076 O O . ILE A 1 262 ? -5.948 -3.705 14.293 1.00 98.69 262 ILE A O 1
ATOM 2080 N N . VAL A 1 263 ? -6.817 -1.690 14.802 1.00 98.69 263 VAL A N 1
ATOM 2081 C CA . VAL A 1 263 ? -5.535 -0.966 14.827 1.00 98.69 263 VAL A CA 1
ATOM 2082 C C . VAL A 1 263 ? -4.589 -1.556 15.869 1.00 98.69 263 VAL A C 1
ATOM 2084 O O . VAL A 1 263 ? -3.462 -1.914 15.531 1.00 98.69 263 VAL A O 1
ATOM 2087 N N . ALA A 1 264 ? -5.044 -1.698 17.116 1.00 98.19 264 ALA A N 1
ATOM 2088 C CA . ALA A 1 264 ? -4.217 -2.187 18.217 1.00 98.19 264 ALA A CA 1
ATOM 2089 C C . ALA A 1 264 ? -3.648 -3.584 17.926 1.00 98.19 264 ALA A C 1
ATOM 2091 O O . ALA A 1 264 ? -2.473 -3.848 18.182 1.00 98.19 264 ALA A O 1
ATOM 2092 N N . ARG A 1 265 ? -4.456 -4.468 17.327 1.00 98.56 265 ARG A N 1
ATOM 2093 C CA . ARG A 1 265 ? -4.010 -5.805 16.930 1.00 98.56 265 ARG A CA 1
ATOM 2094 C C . ARG A 1 265 ? -3.044 -5.776 15.745 1.00 98.56 265 ARG A C 1
ATOM 2096 O O . ARG A 1 265 ? -2.046 -6.489 15.769 1.00 98.56 265 ARG A O 1
ATOM 2103 N N . ALA A 1 266 ? -3.313 -4.975 14.714 1.00 98.62 266 ALA A N 1
ATOM 2104 C CA . ALA A 1 266 ? -2.441 -4.881 13.540 1.00 98.62 266 ALA A CA 1
ATOM 2105 C C . ALA A 1 266 ? -1.059 -4.286 13.876 1.00 98.62 266 ALA A C 1
ATOM 2107 O O . ALA A 1 266 ? -0.058 -4.716 13.307 1.00 98.62 266 ALA A O 1
ATOM 2108 N N . LEU A 1 267 ? -0.998 -3.347 14.828 1.00 98.56 267 LEU A N 1
ATOM 2109 C CA . LEU A 1 267 ? 0.226 -2.650 15.242 1.00 98.56 267 LEU A CA 1
ATOM 2110 C C . LEU A 1 267 ? 1.007 -3.341 16.374 1.00 98.56 267 LEU A C 1
ATOM 2112 O O . LEU A 1 267 ? 1.977 -2.769 16.882 1.00 98.56 267 LEU A O 1
ATOM 2116 N N . ALA A 1 268 ? 0.632 -4.561 16.776 1.00 98.25 268 ALA A N 1
ATOM 2117 C CA . ALA A 1 268 ? 1.406 -5.317 17.759 1.00 98.25 268 ALA A CA 1
ATOM 2118 C C . ALA A 1 268 ? 2.850 -5.514 17.262 1.00 98.25 268 ALA A C 1
ATOM 2120 O O . ALA A 1 268 ? 3.066 -5.939 16.131 1.00 98.25 268 ALA A O 1
ATOM 2121 N N . LYS A 1 269 ? 3.862 -5.205 18.084 1.00 97.44 269 LYS A N 1
ATOM 2122 C CA . LYS A 1 269 ? 5.272 -5.291 17.649 1.00 97.44 269 LYS A CA 1
ATOM 2123 C C . LYS A 1 269 ? 5.690 -6.720 17.323 1.00 97.44 269 LYS A C 1
ATOM 2125 O O . LYS A 1 269 ? 6.336 -6.954 16.308 1.00 97.44 269 LYS A O 1
ATOM 2130 N N . ASP A 1 270 ? 5.255 -7.652 18.160 1.00 97.06 270 ASP A N 1
ATOM 2131 C CA . ASP A 1 270 ? 5.408 -9.090 17.972 1.00 97.06 270 ASP A CA 1
ATOM 2132 C C . ASP A 1 270 ? 4.466 -9.597 16.856 1.00 97.06 270 ASP A C 1
ATOM 2134 O O . ASP A 1 270 ? 3.242 -9.494 17.020 1.00 97.06 270 ASP A O 1
ATOM 2138 N N . PRO A 1 271 ? 4.993 -10.133 15.734 1.00 97.44 271 PRO A N 1
ATOM 2139 C CA . PRO A 1 271 ? 4.181 -10.666 14.637 1.00 97.44 271 PRO A CA 1
ATOM 2140 C C . PRO A 1 271 ? 3.189 -11.758 15.063 1.00 97.44 271 PRO A C 1
ATOM 2142 O O . PRO A 1 271 ? 2.094 -11.842 14.501 1.00 97.44 271 PRO A O 1
ATOM 2145 N N . ASP A 1 272 ? 3.501 -12.551 16.093 1.00 97.88 272 ASP A N 1
ATOM 2146 C CA . ASP A 1 272 ? 2.621 -13.627 16.573 1.00 97.88 272 ASP A CA 1
ATOM 2147 C C . ASP A 1 272 ? 1.378 -13.083 17.298 1.00 97.88 272 ASP A C 1
ATOM 2149 O O . ASP A 1 272 ? 0.348 -13.752 17.393 1.00 97.88 272 ASP A O 1
ATOM 2153 N N . LYS A 1 273 ? 1.429 -11.825 17.753 1.00 98.12 273 LYS A N 1
ATOM 2154 C CA . LYS A 1 273 ? 0.295 -11.126 18.378 1.00 98.12 273 LYS A CA 1
ATOM 2155 C C . LYS A 1 273 ? -0.575 -10.367 17.372 1.00 98.12 273 LYS A C 1
ATOM 2157 O O . LYS A 1 273 ? -1.643 -9.875 17.744 1.00 98.12 273 LYS A O 1
ATOM 2162 N N . ARG A 1 274 ? -0.151 -10.274 16.106 1.00 98.19 274 ARG A N 1
ATOM 2163 C CA . ARG A 1 274 ? -0.916 -9.626 15.029 1.00 98.19 274 ARG A CA 1
ATOM 2164 C C . ARG A 1 274 ? -2.017 -10.541 14.490 1.00 98.19 274 ARG A C 1
ATOM 2166 O O . ARG A 1 274 ? -2.235 -11.669 14.945 1.00 98.19 274 ARG A O 1
ATOM 2173 N N . TYR A 1 275 ? -2.744 -10.048 13.493 1.00 98.69 275 TYR A N 1
ATOM 2174 C CA . TYR A 1 275 ? -3.509 -10.922 12.610 1.00 98.69 275 TYR A CA 1
ATOM 2175 C C . TYR A 1 275 ? -2.561 -11.904 11.911 1.00 98.69 275 TYR A C 1
ATOM 2177 O O . TYR A 1 275 ? -1.528 -11.496 11.386 1.00 98.69 275 TYR A O 1
ATOM 2185 N N . GLN A 1 276 ? -2.917 -13.189 11.903 1.00 98.44 276 GLN A N 1
ATOM 2186 C CA . GLN A 1 276 ? -2.094 -14.228 11.272 1.00 98.44 276 GLN A CA 1
ATOM 2187 C C . GLN A 1 276 ? -2.370 -14.365 9.770 1.00 98.44 276 GLN A C 1
ATOM 2189 O O . GLN A 1 276 ? -1.631 -15.046 9.068 1.00 98.44 276 GLN A O 1
ATOM 2194 N N . SER A 1 277 ? -3.399 -13.687 9.259 1.00 98.62 277 SER A N 1
ATOM 2195 C CA . SER A 1 277 ? -3.702 -13.574 7.835 1.00 98.62 277 SER A CA 1
ATOM 2196 C C . SER A 1 277 ? -4.306 -12.203 7.523 1.00 98.62 277 SER A C 1
ATOM 2198 O O . SER A 1 277 ? -4.986 -11.602 8.364 1.00 98.62 277 SER A O 1
ATOM 2200 N N . ALA A 1 278 ? -4.101 -11.708 6.300 1.00 98.62 278 ALA A N 1
ATOM 2201 C CA . ALA A 1 278 ? -4.786 -10.503 5.837 1.00 98.62 278 ALA A CA 1
ATOM 2202 C C . ALA A 1 278 ? -6.307 -10.737 5.710 1.00 98.62 278 ALA A C 1
ATOM 2204 O O . ALA A 1 278 ? -7.090 -9.803 5.898 1.00 98.62 278 ALA A O 1
ATOM 2205 N N . TYR A 1 279 ? -6.740 -11.989 5.501 1.00 98.69 279 TYR A N 1
ATOM 2206 C CA . TYR A 1 279 ? -8.145 -12.393 5.564 1.00 98.69 279 TYR A CA 1
ATOM 2207 C C . TYR A 1 279 ? -8.810 -12.057 6.903 1.00 98.69 279 TYR A C 1
ATOM 2209 O O . TYR A 1 279 ? -9.911 -11.503 6.921 1.00 98.69 279 TYR A O 1
ATOM 2217 N N . ASP A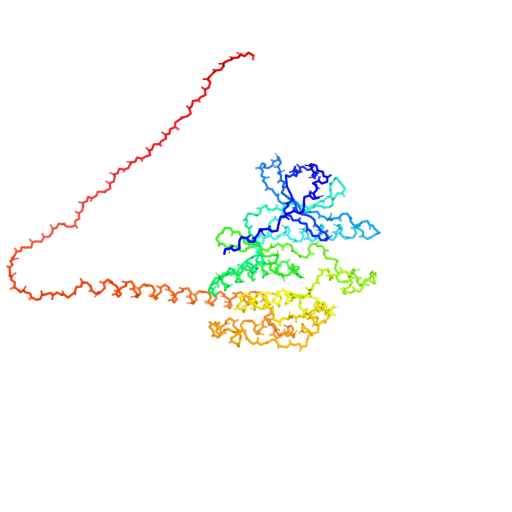 1 280 ? -8.158 -12.365 8.026 1.00 98.69 280 ASP A N 1
ATOM 2218 C CA . ASP A 1 280 ? -8.734 -12.128 9.353 1.00 98.69 280 ASP A CA 1
ATOM 2219 C C . ASP A 1 280 ? -8.931 -10.633 9.622 1.00 98.69 280 ASP A C 1
ATOM 2221 O O . ASP A 1 280 ? -9.986 -10.221 10.109 1.00 98.69 280 ASP A O 1
ATOM 2225 N N . MET A 1 281 ? -7.956 -9.809 9.226 1.00 98.75 281 MET A N 1
ATOM 2226 C CA . MET A 1 281 ? -8.084 -8.353 9.294 1.00 98.75 281 MET A CA 1
ATOM 2227 C C . MET A 1 281 ? -9.201 -7.853 8.367 1.00 98.75 281 MET A C 1
ATOM 2229 O O . MET A 1 281 ? -10.035 -7.039 8.772 1.00 98.75 281 MET A O 1
ATOM 2233 N N . ALA A 1 282 ? -9.277 -8.378 7.138 1.00 98.69 282 ALA A N 1
ATOM 2234 C CA . ALA A 1 282 ? -10.333 -8.038 6.191 1.00 98.69 282 ALA A CA 1
ATOM 2235 C C . ALA A 1 282 ? -11.724 -8.361 6.748 1.00 98.69 282 ALA A C 1
ATOM 2237 O O . ALA A 1 282 ? -12.658 -7.577 6.577 1.00 98.69 282 ALA A O 1
ATOM 2238 N N . LYS A 1 283 ? -11.885 -9.503 7.414 1.00 98.44 283 LYS A N 1
ATOM 2239 C CA . LYS A 1 283 ? -13.150 -9.941 8.006 1.00 98.44 283 LYS A CA 1
ATOM 2240 C C . LYS A 1 283 ? -13.628 -8.982 9.094 1.00 98.44 283 LYS A C 1
ATOM 2242 O O . LYS A 1 283 ? -14.811 -8.639 9.099 1.00 98.44 283 LYS A O 1
ATOM 2247 N N . ASP A 1 284 ? -12.743 -8.521 9.973 1.00 98.56 284 ASP A N 1
ATOM 2248 C CA . ASP A 1 284 ? -13.110 -7.561 11.020 1.00 98.56 284 ASP A CA 1
ATOM 2249 C C . ASP A 1 284 ? -13.460 -6.182 10.432 1.00 98.56 284 ASP A C 1
ATOM 2251 O O . ASP A 1 284 ? -14.502 -5.615 10.778 1.00 98.56 284 ASP A O 1
ATOM 2255 N N . LEU A 1 285 ? -12.684 -5.693 9.455 1.00 98.50 285 LEU A N 1
ATOM 2256 C CA . LEU A 1 285 ? -12.986 -4.455 8.718 1.00 98.50 285 LEU A CA 1
ATOM 2257 C C . LEU A 1 285 ? -14.338 -4.529 7.988 1.00 98.50 285 LEU A C 1
ATOM 2259 O O . LEU A 1 285 ? -15.156 -3.610 8.070 1.00 98.50 285 LEU A O 1
ATOM 2263 N N . GLY A 1 286 ? -14.602 -5.650 7.313 1.00 96.69 286 GLY A N 1
ATOM 2264 C CA . GLY A 1 286 ? -15.843 -5.883 6.574 1.00 96.69 286 GLY A CA 1
ATOM 2265 C C . GLY A 1 286 ? -17.063 -5.993 7.490 1.00 96.69 286 GLY A C 1
ATOM 2266 O O . GLY A 1 286 ? -18.110 -5.414 7.197 1.00 96.69 286 GLY A O 1
ATOM 2267 N N . ARG A 1 287 ? -16.931 -6.672 8.639 1.00 96.56 287 ARG A N 1
ATOM 2268 C CA . ARG A 1 287 ? -17.982 -6.740 9.670 1.00 96.56 287 ARG A CA 1
ATOM 2269 C C . ARG A 1 287 ? -18.346 -5.357 10.191 1.00 96.56 287 ARG A C 1
ATOM 2271 O O . ARG A 1 287 ? -19.533 -5.043 10.298 1.00 96.56 287 ARG A O 1
ATOM 2278 N N . TYR A 1 288 ? -17.340 -4.534 10.485 1.00 96.38 288 TYR A N 1
ATOM 2279 C CA . TYR A 1 288 ? -17.557 -3.155 10.898 1.00 96.38 288 TYR A CA 1
ATOM 2280 C C . TYR A 1 288 ? -18.309 -2.361 9.813 1.00 96.38 288 TYR A C 1
ATOM 2282 O O . TYR A 1 288 ? -19.358 -1.775 10.097 1.00 96.38 288 TYR A O 1
ATOM 2290 N N . ALA A 1 289 ? -17.829 -2.395 8.564 1.00 92.69 289 ALA A N 1
ATOM 2291 C CA . ALA A 1 289 ? -18.426 -1.644 7.459 1.00 92.69 289 ALA A CA 1
ATOM 2292 C C . ALA A 1 289 ? -19.888 -2.056 7.195 1.00 92.69 289 ALA A C 1
ATOM 2294 O O . ALA A 1 289 ? -20.759 -1.195 7.048 1.00 92.69 289 ALA A O 1
ATOM 2295 N N . ALA A 1 290 ? -20.185 -3.359 7.217 1.00 91.25 290 ALA A N 1
ATOM 2296 C CA . ALA A 1 290 ? -21.536 -3.885 7.027 1.00 91.25 290 ALA A CA 1
ATOM 2297 C C . ALA A 1 290 ? -22.496 -3.463 8.155 1.00 91.25 290 ALA A C 1
ATOM 2299 O O . ALA A 1 290 ? -23.591 -2.963 7.883 1.00 91.25 290 ALA A O 1
ATOM 2300 N N . LYS A 1 291 ? -22.079 -3.606 9.422 1.00 91.12 291 LYS A N 1
ATOM 2301 C CA . LYS A 1 291 ? -22.874 -3.211 10.601 1.00 91.12 291 LYS A CA 1
ATOM 2302 C C . LYS A 1 291 ? -23.188 -1.713 10.584 1.00 91.12 291 LYS A C 1
ATOM 2304 O O . LYS A 1 291 ? -24.333 -1.311 10.798 1.00 91.12 291 LYS A O 1
ATOM 2309 N N . ALA A 1 292 ? -22.182 -0.884 10.314 1.00 85.06 292 ALA A N 1
ATOM 2310 C CA . ALA A 1 292 ? -22.337 0.565 10.304 1.00 85.06 292 ALA A CA 1
ATOM 2311 C C . ALA A 1 292 ? -23.191 1.052 9.117 1.00 85.06 292 ALA A C 1
ATOM 2313 O O . ALA A 1 292 ? -24.023 1.947 9.283 1.00 85.06 292 ALA A O 1
ATOM 2314 N N . GLY A 1 293 ? -23.051 0.420 7.945 1.00 79.38 293 GLY A N 1
ATOM 2315 C CA . GLY A 1 293 ? -23.898 0.675 6.779 1.00 79.38 293 GLY A CA 1
ATOM 2316 C C . GLY A 1 293 ? -25.374 0.351 7.034 1.00 79.38 293 GLY A C 1
ATOM 2317 O O . GLY A 1 293 ? -26.237 1.195 6.788 1.00 79.38 293 GLY A O 1
ATOM 2318 N N . ALA A 1 294 ? -25.670 -0.824 7.603 1.00 78.31 294 ALA A N 1
ATOM 2319 C CA . ALA A 1 294 ? -27.037 -1.232 7.938 1.00 78.31 294 ALA A CA 1
ATOM 2320 C C . ALA A 1 294 ? -27.701 -0.285 8.955 1.00 78.31 294 ALA A C 1
ATOM 2322 O O . ALA A 1 294 ? -28.851 0.116 8.777 1.00 78.31 294 ALA A O 1
ATOM 2323 N N . SER A 1 295 ? -26.956 0.139 9.982 1.00 76.81 295 SER A N 1
ATOM 2324 C CA . SER A 1 295 ? -27.443 1.093 10.987 1.00 76.81 295 SER A CA 1
ATOM 2325 C C . SER A 1 295 ? -27.812 2.454 10.373 1.00 76.81 295 SER A C 1
ATOM 2327 O O . SER A 1 295 ? -28.833 3.050 10.722 1.00 76.81 295 SER A O 1
ATOM 2329 N N . LYS A 1 296 ? -27.038 2.924 9.383 1.00 76.44 296 LYS A N 1
ATOM 2330 C CA . LYS A 1 296 ? -27.322 4.173 8.660 1.00 76.44 296 LYS A CA 1
ATOM 2331 C C . LYS A 1 296 ? -28.610 4.088 7.833 1.00 76.44 296 LYS A C 1
ATOM 2333 O O . LYS A 1 296 ? -29.410 5.021 7.883 1.00 76.44 296 LYS A O 1
ATOM 2338 N N . VAL A 1 297 ? -28.832 2.977 7.124 1.00 75.00 297 VAL A N 1
ATOM 2339 C CA . VAL A 1 297 ? -30.054 2.745 6.327 1.00 75.00 297 VAL A CA 1
ATOM 2340 C C . VAL A 1 297 ? -31.290 2.688 7.224 1.00 75.00 297 VAL A C 1
ATOM 2342 O O . VAL A 1 297 ? -32.287 3.350 6.941 1.00 75.00 297 VAL A O 1
ATOM 2345 N N . LEU A 1 298 ? -31.211 1.962 8.344 1.00 73.38 298 LEU A N 1
ATOM 2346 C CA . LEU A 1 298 ? -32.303 1.876 9.317 1.00 73.38 298 LEU A CA 1
ATOM 2347 C C . LEU A 1 298 ? -32.671 3.249 9.889 1.00 73.38 298 LEU A C 1
ATOM 2349 O O . LEU A 1 298 ? -33.851 3.597 9.930 1.00 73.38 298 LEU A O 1
ATOM 2353 N N . LYS A 1 299 ? -31.674 4.058 10.265 1.00 75.31 299 LYS A N 1
ATOM 2354 C CA . LYS A 1 299 ? -31.904 5.412 10.783 1.00 75.31 299 LYS A CA 1
ATOM 2355 C C . LYS A 1 299 ? -32.558 6.322 9.735 1.00 75.31 299 LYS A C 1
ATOM 2357 O O . LYS A 1 299 ? -33.520 7.015 10.046 1.00 75.31 299 LYS A O 1
ATOM 2362 N N . GLN A 1 300 ? -32.109 6.263 8.479 1.00 76.19 300 GLN A N 1
ATOM 2363 C CA . GLN A 1 300 ? -32.705 7.034 7.379 1.00 76.19 300 GLN A CA 1
ATOM 2364 C C . GLN A 1 300 ? -34.152 6.622 7.075 1.00 76.19 300 GLN A C 1
ATOM 2366 O O . GLN A 1 300 ? -34.995 7.487 6.824 1.00 76.19 300 GLN A O 1
ATOM 2371 N N . ALA A 1 301 ? -34.461 5.323 7.124 1.00 73.19 301 ALA A N 1
ATOM 2372 C CA . ALA A 1 301 ? -35.823 4.821 6.954 1.00 73.19 301 ALA A CA 1
ATOM 2373 C C . ALA A 1 301 ? -36.742 5.288 8.096 1.00 73.19 301 ALA A C 1
ATOM 2375 O O . ALA A 1 301 ? -37.856 5.748 7.845 1.00 73.19 301 ALA A O 1
ATOM 2376 N N . GLN A 1 302 ? -36.256 5.248 9.341 1.00 76.50 302 GLN A N 1
ATOM 2377 C CA . GLN A 1 302 ? -36.986 5.736 10.516 1.00 76.50 302 GLN A CA 1
ATOM 2378 C C . GLN A 1 302 ? -37.221 7.251 10.471 1.00 76.50 302 GLN A C 1
ATOM 2380 O O . GLN A 1 302 ? -38.329 7.708 10.750 1.00 76.50 302 GLN A O 1
ATOM 2385 N N . ASP A 1 303 ? -36.217 8.034 10.075 1.00 77.75 303 ASP A N 1
ATOM 2386 C CA . ASP A 1 303 ? -36.339 9.488 9.937 1.00 77.75 303 ASP A CA 1
ATOM 2387 C C . ASP A 1 303 ? -37.309 9.867 8.807 1.00 77.75 303 ASP A C 1
ATOM 2389 O O . ASP A 1 303 ? -38.106 10.795 8.953 1.00 77.75 303 ASP A O 1
ATOM 2393 N N . SER A 1 304 ? -37.302 9.115 7.703 1.00 74.88 304 SER A N 1
ATOM 2394 C CA . SER A 1 304 ? -38.249 9.301 6.596 1.00 74.88 304 SER A CA 1
ATOM 2395 C C . SER A 1 304 ? -39.678 8.957 7.017 1.00 74.88 304 SER A C 1
ATOM 2397 O O . SER A 1 304 ? -40.594 9.732 6.742 1.00 74.88 304 SER A O 1
ATOM 2399 N N . ALA A 1 305 ? -39.875 7.860 7.754 1.00 71.19 305 ALA A N 1
ATOM 2400 C CA . ALA A 1 305 ? -41.176 7.478 8.300 1.00 71.19 305 ALA A CA 1
ATOM 2401 C C . ALA A 1 305 ? -41.707 8.502 9.320 1.00 71.19 305 ALA A C 1
ATOM 2403 O O . ALA A 1 305 ? -42.893 8.820 9.311 1.00 71.19 305 ALA A O 1
ATOM 2404 N N . ARG A 1 306 ? -40.838 9.091 10.155 1.00 74.06 306 ARG A N 1
ATOM 2405 C CA . ARG A 1 306 ? -41.213 10.161 11.099 1.00 74.06 306 ARG A CA 1
ATOM 2406 C C . ARG A 1 306 ? -41.635 11.452 10.401 1.00 74.06 306 ARG A C 1
ATOM 2408 O O . ARG A 1 306 ? -42.572 12.097 10.858 1.00 74.06 306 ARG A O 1
ATOM 2415 N N . ARG A 1 307 ? -40.984 11.815 9.289 1.00 70.62 307 ARG A N 1
ATOM 2416 C CA . ARG A 1 307 ? -41.365 12.990 8.482 1.00 70.62 307 ARG A CA 1
ATOM 2417 C C . ARG A 1 307 ? -42.705 12.802 7.767 1.00 70.62 307 ARG A C 1
ATOM 2419 O O . ARG A 1 307 ? -43.463 13.757 7.675 1.00 70.62 307 ARG A O 1
ATOM 2426 N N . HIS A 1 308 ? -43.016 11.585 7.316 1.00 62.81 308 HIS A N 1
ATOM 2427 C CA . HIS A 1 308 ? -44.293 11.276 6.655 1.00 62.81 308 HIS A CA 1
ATOM 2428 C C . HIS A 1 308 ? -45.431 10.952 7.643 1.00 62.81 308 HIS A C 1
ATOM 2430 O O . HIS A 1 308 ? -46.596 11.097 7.301 1.00 62.81 308 HIS A O 1
ATOM 2436 N N . GLY A 1 309 ? -45.122 10.562 8.885 1.00 55.41 309 GLY A N 1
ATOM 2437 C CA . GLY A 1 309 ? -46.112 10.279 9.933 1.00 55.41 309 GLY A CA 1
ATOM 2438 C C . GLY A 1 309 ? -46.657 11.508 10.675 1.00 55.41 309 GLY A C 1
ATOM 2439 O O . GLY A 1 309 ? -47.497 11.350 11.556 1.00 55.41 309 GLY A O 1
ATOM 2440 N N . HIS A 1 310 ? -46.191 12.723 10.357 1.00 51.44 310 HIS A N 1
ATOM 2441 C CA . HIS A 1 310 ? -46.652 13.968 10.992 1.00 51.44 310 HIS A CA 1
ATOM 2442 C C . HIS A 1 310 ? -47.697 14.750 10.168 1.00 51.44 310 HIS A C 1
ATOM 2444 O O . HIS A 1 310 ? -48.107 15.825 10.596 1.00 51.44 310 HIS A O 1
ATOM 2450 N N . SER A 1 311 ? -48.167 14.223 9.025 1.00 51.56 311 SER A N 1
ATOM 2451 C CA . SER A 1 311 ? -49.171 14.883 8.166 1.00 51.56 311 SER A CA 1
ATOM 2452 C C . SER A 1 311 ? -50.530 14.171 8.102 1.00 51.56 311 SER A C 1
ATOM 2454 O O . SER A 1 311 ? -51.175 14.166 7.056 1.00 51.56 311 SER A O 1
ATOM 2456 N N . SER A 1 312 ? -50.987 13.565 9.197 1.00 49.03 312 SER A N 1
ATOM 2457 C CA . SER A 1 312 ? -52.375 13.090 9.284 1.00 49.03 312 SER A CA 1
ATOM 2458 C C . SER A 1 312 ? -52.788 12.845 10.734 1.00 49.03 312 SER A C 1
ATOM 2460 O O . SER A 1 312 ? -52.8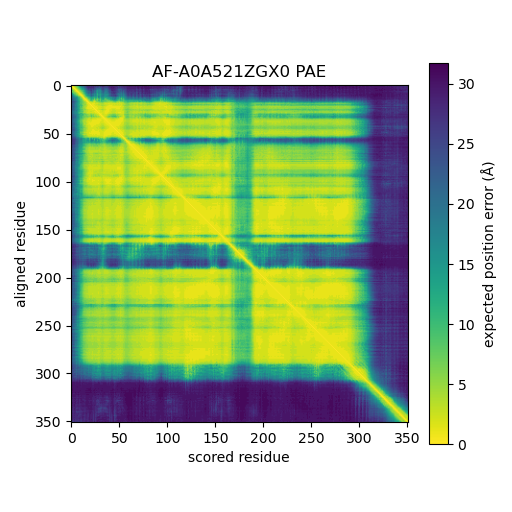00 11.714 11.215 1.00 49.03 312 SER A O 1
ATOM 2462 N N . ARG A 1 313 ? -53.162 13.925 11.431 1.00 43.09 313 ARG A N 1
ATOM 2463 C CA . ARG A 1 313 ? -54.269 13.835 12.390 1.00 43.09 313 ARG A CA 1
ATOM 2464 C C . ARG A 1 313 ? -55.552 13.792 11.552 1.00 43.09 313 ARG A C 1
ATOM 2466 O O . ARG A 1 313 ? -55.750 14.722 10.775 1.00 43.09 313 ARG A O 1
ATOM 2473 N N . PRO A 1 314 ? -56.389 12.749 11.641 1.00 44.72 314 PRO A N 1
ATOM 2474 C CA . PRO A 1 314 ? -57.713 12.816 11.054 1.00 44.72 314 PRO A CA 1
ATOM 2475 C C . PRO A 1 314 ? -58.564 13.707 11.962 1.00 44.72 314 PRO A C 1
ATOM 2477 O O . PRO A 1 314 ? -58.781 13.373 13.127 1.00 44.72 314 PRO A O 1
ATOM 2480 N N . ASP A 1 315 ? -59.012 14.851 11.445 1.00 41.00 315 ASP A N 1
ATOM 2481 C CA . ASP A 1 315 ? -60.133 15.561 12.052 1.00 41.00 315 ASP A CA 1
ATOM 2482 C C . ASP A 1 315 ? -61.345 14.630 12.010 1.00 41.00 315 ASP A C 1
ATOM 2484 O O . ASP A 1 315 ? -61.791 14.171 10.956 1.00 41.00 315 ASP A O 1
ATOM 2488 N N . SER A 1 316 ? -61.840 14.299 13.194 1.00 42.75 316 SER A N 1
ATOM 2489 C CA . SER A 1 316 ? -63.071 13.556 13.387 1.00 42.75 316 SER A CA 1
ATOM 2490 C C . SER A 1 316 ? -64.253 14.407 12.929 1.00 42.75 316 SER A C 1
ATOM 2492 O O . SER A 1 316 ? -64.624 15.360 13.613 1.00 42.75 316 SER A O 1
ATOM 2494 N N . ASN A 1 317 ? -64.880 14.030 11.819 1.00 38.97 317 ASN A N 1
ATOM 2495 C CA . ASN A 1 317 ? -66.257 14.412 11.535 1.00 38.97 317 ASN A CA 1
ATOM 2496 C C . ASN A 1 317 ? -66.985 13.228 10.874 1.00 38.97 317 ASN A C 1
ATOM 2498 O O . ASN A 1 317 ? -66.585 12.818 9.782 1.00 38.97 317 ASN A O 1
ATOM 2502 N N . PRO A 1 318 ? -68.005 12.626 11.511 1.00 46.31 318 PRO A N 1
ATOM 2503 C CA . PRO A 1 318 ? -68.788 11.572 10.896 1.00 46.31 318 PRO A CA 1
ATOM 2504 C C . PRO A 1 318 ? -69.968 12.209 10.159 1.00 46.31 318 PRO A C 1
ATOM 2506 O O . PRO A 1 318 ? -70.908 12.700 10.778 1.00 46.31 318 PRO A O 1
ATOM 2509 N N . ALA A 1 319 ? -69.934 12.184 8.832 1.00 35.25 319 ALA A N 1
ATOM 2510 C CA . ALA A 1 319 ? -71.137 12.337 8.031 1.00 35.25 319 ALA A CA 1
ATOM 2511 C C . ALA A 1 319 ? -71.102 11.307 6.906 1.00 35.25 319 ALA A C 1
ATOM 2513 O O . ALA A 1 319 ? -70.184 11.259 6.089 1.00 35.25 319 ALA A O 1
ATOM 2514 N N . GLU A 1 320 ? -72.102 10.440 6.959 1.00 37.38 320 GLU A N 1
ATOM 2515 C CA . GLU A 1 320 ? -72.419 9.389 6.012 1.00 37.38 320 GLU A CA 1
ATOM 2516 C C . GLU A 1 320 ? -72.457 9.919 4.576 1.00 37.38 320 GLU A C 1
ATOM 2518 O O . GLU A 1 320 ? -72.996 10.986 4.304 1.00 37.38 320 GLU A O 1
ATOM 2523 N N . THR A 1 321 ? -71.972 9.126 3.626 1.00 35.03 321 THR A N 1
ATOM 2524 C CA . THR A 1 321 ? -72.810 8.702 2.499 1.00 35.03 321 THR A CA 1
ATOM 2525 C C . THR A 1 321 ? -72.179 7.503 1.801 1.00 35.03 321 THR A C 1
ATOM 2527 O O . THR A 1 321 ? -70.974 7.395 1.587 1.00 35.03 321 THR A O 1
ATOM 2530 N N . SER A 1 322 ? -73.061 6.560 1.512 1.00 37.59 322 SER A N 1
ATOM 2531 C CA . SER A 1 322 ? -72.888 5.311 0.789 1.00 37.59 322 SER A CA 1
ATOM 2532 C C . SER A 1 322 ? -72.215 5.461 -0.579 1.00 37.59 322 SER A C 1
ATOM 2534 O O . SER A 1 322 ? -72.611 6.331 -1.344 1.00 37.59 322 SER A O 1
ATOM 2536 N N . HIS A 1 323 ? -71.312 4.540 -0.934 1.00 34.59 323 HIS A N 1
ATOM 2537 C CA . HIS A 1 323 ? -71.451 3.627 -2.085 1.00 34.59 323 HIS A CA 1
ATOM 2538 C C . HIS A 1 323 ? -70.248 2.658 -2.167 1.00 34.59 323 HIS A C 1
ATOM 2540 O O . HIS A 1 323 ? -69.091 3.035 -2.015 1.00 34.59 323 HIS A O 1
ATOM 2546 N N . SER A 1 324 ? -70.563 1.382 -2.384 1.00 32.38 324 SER A N 1
ATOM 2547 C CA . SER A 1 324 ? -69.672 0.223 -2.584 1.00 32.38 324 SER A CA 1
ATOM 2548 C C . SER A 1 324 ? -69.521 -0.056 -4.104 1.00 32.38 324 SER A C 1
ATOM 2550 O O . SER A 1 324 ? -70.286 0.529 -4.870 1.00 32.38 324 SER A O 1
ATOM 2552 N N . PRO A 1 325 ? -68.755 -1.057 -4.585 1.00 41.28 325 PRO A N 1
ATOM 2553 C CA . PRO A 1 325 ? -67.298 -1.251 -4.570 1.00 41.28 325 PRO A CA 1
ATOM 2554 C C . PRO A 1 325 ? -66.721 -1.456 -6.009 1.00 41.28 325 PRO A C 1
ATOM 2556 O O . PRO A 1 325 ? -67.468 -1.562 -6.972 1.00 41.28 325 PRO A O 1
ATOM 2559 N N . LEU A 1 326 ? -65.393 -1.641 -6.130 1.00 30.98 326 LEU A N 1
ATOM 2560 C CA . LEU A 1 326 ? -64.652 -2.215 -7.288 1.00 30.98 326 LEU A CA 1
ATOM 2561 C C . LEU A 1 326 ? -64.377 -1.321 -8.520 1.00 30.98 326 LEU A C 1
ATOM 2563 O O . LEU A 1 326 ? -65.135 -1.336 -9.481 1.00 30.98 326 LEU A O 1
ATOM 2567 N N . HIS A 1 327 ? -63.181 -0.712 -8.593 1.00 30.42 327 HIS A N 1
ATOM 2568 C CA . HIS A 1 327 ? -62.448 -0.569 -9.869 1.00 30.42 327 HIS A CA 1
ATOM 2569 C C . HIS A 1 327 ? -60.954 -0.236 -9.656 1.00 30.42 327 HIS A C 1
ATOM 2571 O O . HIS A 1 327 ? -60.494 0.874 -9.900 1.00 30.42 327 HIS A O 1
ATOM 2577 N N . TRP A 1 328 ? -60.167 -1.209 -9.188 1.00 31.64 328 TRP A N 1
ATOM 2578 C CA . TRP A 1 328 ? -58.702 -1.159 -9.282 1.00 31.64 328 TRP A CA 1
ATOM 2579 C C . TRP A 1 328 ? -58.186 -2.460 -9.907 1.00 31.64 328 TRP A C 1
ATOM 2581 O O . TRP A 1 328 ? -57.700 -3.345 -9.230 1.00 31.64 328 TRP A O 1
ATOM 2591 N N . LEU A 1 329 ? -58.328 -2.627 -11.222 1.00 27.50 329 LEU A N 1
ATOM 2592 C CA . LEU A 1 329 ? -57.421 -3.470 -12.010 1.00 27.50 329 LEU A CA 1
ATOM 2593 C C . LEU A 1 329 ? -57.665 -3.212 -13.504 1.00 27.50 329 LEU A C 1
ATOM 2595 O O . LEU A 1 329 ? -58.769 -3.450 -13.984 1.00 27.50 329 LEU A O 1
ATOM 2599 N N . LYS A 1 330 ? -56.595 -2.821 -14.215 1.00 26.94 330 LYS A N 1
ATOM 2600 C CA . LYS A 1 330 ? -56.392 -2.705 -15.682 1.00 26.94 330 LYS A CA 1
ATOM 2601 C C . LYS A 1 330 ? -56.228 -1.283 -16.229 1.00 26.94 330 LYS A C 1
ATOM 2603 O O . LYS A 1 330 ? -57.183 -0.522 -16.301 1.00 26.94 330 LYS A O 1
ATOM 2608 N N . ALA A 1 331 ? -55.009 -1.061 -16.737 1.00 27.83 331 ALA A N 1
ATOM 2609 C CA . ALA A 1 331 ? -54.550 -0.189 -17.835 1.00 27.83 331 ALA A CA 1
ATOM 2610 C C . ALA A 1 331 ? -53.270 0.538 -17.374 1.00 27.83 331 ALA A C 1
ATOM 2612 O O . ALA A 1 331 ? -53.291 1.182 -16.340 1.00 27.83 331 ALA A O 1
ATOM 2613 N N . LYS A 1 332 ? -52.115 0.495 -18.040 1.00 28.11 332 LYS A N 1
ATOM 2614 C CA . LYS A 1 332 ? -51.766 0.068 -19.397 1.00 28.11 332 LYS A CA 1
ATOM 2615 C C . LYS A 1 332 ? -50.251 -0.192 -19.448 1.00 28.11 332 LYS A C 1
ATOM 2617 O O . LYS A 1 332 ? -49.460 0.665 -19.074 1.00 28.11 332 LYS A O 1
ATOM 2622 N N . LEU A 1 333 ? -49.885 -1.365 -19.957 1.00 26.28 333 LEU A N 1
ATOM 2623 C CA . LEU A 1 333 ? -48.670 -1.572 -20.744 1.00 26.28 333 LEU A CA 1
ATOM 2624 C C . LEU A 1 33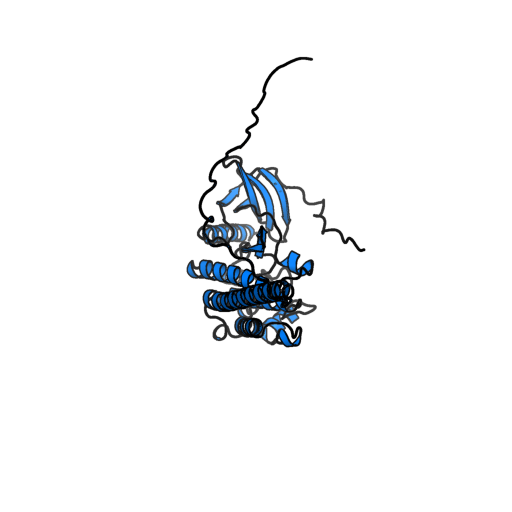3 ? -48.754 -0.760 -22.054 1.00 26.28 333 LEU A C 1
ATOM 2626 O O . LEU A 1 333 ? -49.854 -0.503 -22.547 1.00 26.28 333 LEU A O 1
ATOM 2630 N N . ASN A 1 334 ? -47.573 -0.499 -22.623 1.00 25.62 334 ASN A N 1
ATOM 2631 C CA . ASN A 1 334 ? -47.248 -0.057 -23.991 1.00 25.62 334 ASN A CA 1
ATOM 2632 C C . ASN A 1 334 ? -47.260 1.443 -24.330 1.00 25.62 334 ASN A C 1
ATOM 2634 O O . ASN A 1 334 ? -48.308 2.015 -24.606 1.00 25.62 334 ASN A O 1
ATOM 2638 N N . SER A 1 335 ? -46.047 1.985 -24.504 1.00 28.30 335 SER A N 1
ATOM 2639 C CA . SER A 1 335 ? -45.562 2.652 -25.736 1.00 28.30 335 SER A CA 1
ATOM 2640 C C . SER A 1 335 ? -44.097 3.071 -25.497 1.00 28.30 335 SER A C 1
ATOM 2642 O O . SER A 1 335 ? -43.843 3.868 -24.603 1.00 28.30 335 SER A O 1
ATOM 2644 N N . HIS A 1 336 ? -43.089 2.370 -26.034 1.00 27.78 336 HIS A N 1
ATOM 2645 C CA . HIS A 1 336 ? -42.381 2.707 -27.289 1.00 27.78 336 HIS A CA 1
ATOM 2646 C C . HIS A 1 336 ? -42.008 4.193 -27.414 1.00 27.78 336 HIS A C 1
ATOM 2648 O O . HIS A 1 336 ? -42.906 5.021 -27.362 1.00 27.78 336 HIS A O 1
ATOM 2654 N N . TRP A 1 337 ? -40.708 4.492 -27.568 1.00 27.06 337 TRP A N 1
ATOM 2655 C CA . TRP A 1 337 ? -40.091 5.312 -28.636 1.00 27.06 337 TRP A CA 1
ATOM 2656 C C . TRP A 1 337 ? -38.633 5.688 -28.272 1.00 27.06 337 TRP A C 1
ATOM 2658 O O . TRP A 1 337 ? -38.384 6.440 -27.333 1.00 27.06 337 TRP A O 1
ATOM 2668 N N . LEU A 1 338 ? -37.680 5.141 -29.040 1.00 29.56 338 LEU A N 1
ATOM 2669 C CA . LEU A 1 338 ? -36.352 5.713 -29.323 1.00 29.56 338 LEU A CA 1
ATOM 2670 C C . LEU A 1 338 ? -36.501 6.784 -30.420 1.00 29.56 338 LEU A C 1
ATOM 2672 O O . LEU A 1 338 ? -37.465 6.723 -31.183 1.00 29.56 338 LEU A O 1
ATOM 2676 N N . PRO A 1 339 ? -35.512 7.672 -30.597 1.00 34.44 339 PRO A N 1
ATOM 2677 C CA . PRO A 1 339 ? -35.077 7.959 -31.964 1.00 34.44 339 PRO A CA 1
ATOM 2678 C C . PRO A 1 339 ? -33.558 7.843 -32.152 1.00 34.44 339 PRO A C 1
ATOM 2680 O O . PRO A 1 339 ? -32.771 8.475 -31.449 1.00 34.44 339 PRO A O 1
ATOM 2683 N N . GLU A 1 340 ? -33.187 7.065 -33.169 1.00 28.47 340 GLU A N 1
ATOM 2684 C CA . GLU A 1 340 ? -31.925 7.128 -33.909 1.00 28.47 340 GLU A CA 1
ATOM 2685 C C . GLU A 1 340 ? -31.872 8.409 -34.756 1.00 28.47 340 GLU A C 1
ATOM 2687 O O . GLU A 1 340 ? -32.895 8.814 -35.308 1.00 28.47 340 GLU A O 1
ATOM 2692 N N . TRP A 1 341 ? -30.686 9.001 -34.929 1.00 29.23 341 TRP A N 1
ATOM 2693 C CA . TRP A 1 341 ? -30.398 9.911 -36.045 1.00 29.23 341 TRP A CA 1
ATOM 2694 C C . TRP A 1 341 ? -29.094 9.495 -36.737 1.00 29.23 341 TRP A C 1
ATOM 2696 O O . TRP A 1 341 ? -28.061 9.299 -36.098 1.00 29.23 341 TRP A O 1
ATOM 2706 N N . HIS A 1 342 ? -29.205 9.328 -38.056 1.00 30.31 342 HIS A N 1
ATOM 2707 C CA . HIS A 1 342 ? -28.208 8.822 -38.994 1.00 30.31 342 HIS A CA 1
ATOM 2708 C C . HIS A 1 342 ? -27.153 9.856 -39.419 1.00 30.31 342 HIS A C 1
ATOM 2710 O O . HIS A 1 342 ? -27.358 11.067 -39.377 1.00 30.31 342 HIS A O 1
ATOM 2716 N N . ALA A 1 343 ? -26.045 9.302 -39.913 1.00 33.12 343 ALA A N 1
ATOM 2717 C CA . ALA A 1 343 ? -24.937 9.936 -40.612 1.00 33.12 343 ALA A CA 1
ATOM 2718 C C . ALA A 1 343 ? -25.320 10.700 -41.897 1.00 33.12 343 ALA A C 1
ATOM 2720 O O . ALA A 1 343 ? -26.231 10.303 -42.618 1.00 33.12 343 ALA A O 1
ATOM 2721 N N . HIS A 1 344 ? -24.485 11.678 -42.264 1.00 30.36 344 HIS A N 1
ATOM 2722 C CA . HIS A 1 344 ? -24.228 12.033 -43.660 1.00 30.36 344 HIS A CA 1
ATOM 2723 C C . HIS A 1 344 ? -22.725 12.229 -43.896 1.00 30.36 344 HIS A C 1
ATOM 2725 O O . HIS A 1 344 ? -22.055 12.971 -43.183 1.00 30.36 344 HIS A O 1
ATOM 2731 N N . ALA A 1 345 ? -22.224 11.547 -44.925 1.00 32.22 345 ALA A N 1
ATOM 2732 C CA . ALA A 1 345 ? -20.910 11.726 -45.522 1.00 32.22 345 ALA A CA 1
ATOM 2733 C C . ALA A 1 345 ? -21.035 12.394 -46.902 1.00 32.22 345 ALA A C 1
ATOM 2735 O O . ALA A 1 345 ? -22.047 12.211 -47.583 1.00 32.22 345 ALA A O 1
ATOM 2736 N N . THR A 1 346 ? -19.907 12.968 -47.353 1.00 33.09 346 THR A N 1
ATOM 2737 C CA . THR A 1 346 ? -19.516 13.322 -48.746 1.00 33.09 346 THR A CA 1
ATOM 2738 C C . THR A 1 346 ? -20.106 14.652 -49.266 1.00 33.09 346 THR A C 1
ATOM 2740 O O . THR A 1 346 ? -21.303 14.874 -49.162 1.00 33.09 346 THR A O 1
ATOM 2743 N N . THR A 1 347 ? -19.340 15.631 -49.788 1.00 32.31 347 THR A N 1
ATOM 2744 C CA . THR A 1 347 ? -18.417 15.554 -50.947 1.00 32.31 347 THR A CA 1
ATOM 2745 C C . THR A 1 347 ? -17.629 16.879 -51.158 1.00 32.31 347 THR A C 1
ATOM 2747 O O . THR A 1 347 ? -18.267 17.921 -51.110 1.00 32.31 347 THR A O 1
ATOM 2750 N N . GLN A 1 348 ? -16.298 16.789 -51.417 1.00 33.34 348 GLN A N 1
ATOM 2751 C CA . GLN A 1 348 ? -15.385 17.532 -52.359 1.00 33.34 348 GLN A CA 1
ATOM 2752 C C . GLN A 1 348 ? -15.468 19.087 -52.511 1.00 33.34 348 GLN A C 1
ATOM 2754 O O . GLN A 1 348 ? -16.511 19.672 -52.295 1.00 33.34 348 GLN A O 1
ATOM 2759 N N . MET A 1 349 ? -14.476 19.886 -52.951 1.00 34.38 349 MET A N 1
ATOM 2760 C CA . MET A 1 349 ? -13.139 19.746 -53.567 1.00 34.38 349 MET A CA 1
ATOM 2761 C C . MET A 1 349 ? -12.448 21.145 -53.605 1.00 34.38 349 MET A C 1
ATOM 2763 O O . MET A 1 349 ? -13.133 22.164 -53.633 1.00 34.38 349 MET A O 1
ATOM 2767 N N . THR A 1 350 ? -11.114 21.157 -53.765 1.00 47.47 350 THR A N 1
ATOM 2768 C CA . THR A 1 350 ? -10.257 22.168 -54.455 1.00 47.47 350 THR A CA 1
ATOM 2769 C C . THR A 1 350 ? -10.149 23.615 -53.936 1.00 47.47 350 THR A C 1
ATOM 2771 O O . THR A 1 350 ? -11.022 24.438 -54.198 1.00 47.47 350 THR A O 1
ATOM 2774 N N . ARG A 1 351 ? -8.962 23.998 -53.439 1.00 43.75 351 ARG A N 1
ATOM 2775 C CA . ARG A 1 351 ? -7.872 24.595 -54.243 1.00 43.75 351 ARG A CA 1
ATOM 2776 C C . ARG A 1 351 ? -6.540 24.553 -53.505 1.00 43.75 351 ARG A C 1
ATOM 2778 O O . ARG A 1 351 ? -6.576 24.645 -52.261 1.00 43.75 351 ARG A O 1
#

Radius of gyration: 27.61 Å; Cα contacts (8 Å, |Δi|>4): 485; chains: 1; bounding box: 101×49×77 Å

Mean predicted aligned error: 12.36 Å

Foldseek 3Di:
DDPDDDPPDDPPDDPPDQDWDQWGFDAWPDDDPFKTWTWTARPVVGDIWIKIWTDPPDDPCVVVQLVLLQVLLVLLCPDDDPQAWHWDDFDHGPRITITITHDAPAAFQVVCLVVVPDDDLLRLLVQLLQVLVSLLSSQVSVAAQQDDDRRQWTQGPPRHTHGHHRVSRDDDLVRCVVVVNPLCRRPPPDAPLQFALCSLVSHDDHNLRNLLSSLQVLLCSLQVDGQADDPDSVSSNVCNQPNDGDQSCVRPVPNDPLSSVLSNQSSDNDSVSHPPGSNVSSVSSVVVSVVVVVVVVVVVVVVVCVVVVVPDDDDDDDDDDDDDDDDPDDDDDDDDDDDDDDDDDDDDDDD

Sequence (351 aa):
MHKTEEPALDPAFVIPTDRIGRYQLTSVLGHGSMASVYLAHDPVLDRDVAIKTLNPGGGKLAHLFEENFINEARAVARLNYPNIVTIFEAGKADGYAYIAMEYLEGRDLRQLIWDETELSFVQIGDLLHRVARALDYAHNNGVIHRDIKPANIFLVRKNRPKILDFGLAKLPMDAALDLGLAPHQSQVTGTPFYMSPEQVAGKPLDHRSDIFSLGVILYELLTHHKPFAGPRPQEVIDQILHYTPPLPRELRSNVPHELELIVARALAKDPDKRYQSAYDMAKDLGRYAAKAGASKVLKQAQDSARRHGHSSRPDSNPAETSHSPLHWLKAKLNSHWLPEWHAHATTQMTR

Nearest PDB structures (foldseek):
  4c0t-assembly1_A  TM=8.162E-01  e=6.153E-15  Candida albicans SC5314
  7n91-assembly1_A  TM=8.964E-01  e=9.727E-14  Homo sapiens
  3zh8-assembly3_C  TM=8.165E-01  e=1.164E-14  Homo sapiens
  4q9z-assembly1_B  TM=7.811E-01  e=5.248E-15  Homo sapiens
  8r3y-assembly1_I  TM=7.482E-01  e=6.032E-14  Homo sapiens